Protein AF-A0A9E2BFS5-F1 (afdb_monomer)

Mean predicted aligned error: 12.44 Å

Foldseek 3Di:
DDDPPPDQQLLNLLLDDPPPDPVPPPPPPPVDDDDDDDDQPDFPPDFADDDQKFKWWKACPDDDADWKWKQRPQFGIKTKHQHGFFIWMWGWDQDPVRQIATFKIKTDAQGKMKIADDGPPDCLLGDIKMKGWHFIWIDTPSGHTAFGKIWIGDPDPQAIWIWTHHRFFTWIDGPNHDTDTDGNVRLLVLLVDPPHDSVSNNVNVVSSVVSVVCVVVRVVRVVSSCRSVCLSPQKDKDKADADPDPDDPPADRIWMWMKGWPDDNDHLAQTKIKIATGQHAHPSSRMTIGGIIIITGD

Solvent-accessible surface area (backbone atoms only — not comparable to full-atom values): 16415 Å² total; per-residue (Å²): 139,82,80,80,80,85,66,75,52,85,63,53,46,72,80,63,65,78,71,80,71,73,75,72,81,73,72,70,82,67,90,69,95,77,83,92,84,77,83,75,75,81,71,64,96,65,74,80,84,84,67,56,56,41,36,38,40,38,21,48,86,78,70,82,74,47,54,38,34,40,41,48,73,73,50,28,41,42,36,39,37,38,55,82,34,36,32,33,37,42,33,37,48,67,46,99,81,60,52,51,38,63,47,30,42,36,40,34,60,70,17,36,34,39,40,36,31,47,34,74,72,42,68,88,62,36,48,59,37,35,41,37,28,75,31,50,34,34,28,45,59,100,45,76,54,43,32,30,26,34,33,36,41,45,58,94,79,77,38,39,37,40,41,39,39,33,80,65,23,39,36,37,22,58,71,82,48,74,76,48,78,35,42,50,69,56,37,60,51,24,55,79,35,90,84,48,54,72,70,54,20,46,50,23,51,52,53,50,53,52,51,59,62,48,49,55,56,53,53,49,29,59,49,59,52,45,37,64,56,27,73,66,68,41,44,47,74,46,74,33,42,62,56,95,57,92,59,62,91,95,51,57,66,53,15,34,37,38,37,34,52,72,50,85,89,66,72,68,76,64,24,40,34,44,37,37,32,46,47,21,29,39,75,89,77,59,33,42,36,35,32,53,42,32,44,31,30,111

Sequence (298 aa):
MRRFNDKASSWRMLLMIPVAVMAVLSIVATGGSSGDGGDIPDPPDIPPVIQPSYNFELGSLQGPTIPLTATVGSIGTVTVDLGNTLLGTINLNVSATNEVTLVSYTTDVGSTMNITAVSEIDPALSGSVTLNVTKAINANVFDPPNSGAFEIELPDALGTITVSITSTGVELSLNGGPIIPYTWDEFTDLLESESAQEWERVASLVGGTLEFVYEFFIQAADVLDDLEFIAETGSAEAACDMFTLPGPEGVLPEGMESITWLGAGGDIDGSIFDWQFTDCWFEEGEELYRGLIQLVNY

Structure (mmCIF, N/CA/C/O backbone):
data_AF-A0A9E2BFS5-F1
#
_entry.id   AF-A0A9E2BFS5-F1
#
loop_
_atom_site.group_PDB
_atom_site.id
_atom_site.type_symbol
_atom_site.label_atom_id
_atom_site.label_alt_id
_atom_site.label_comp_id
_atom_site.label_asym_id
_atom_site.label_entity_id
_atom_site.label_seq_id
_atom_site.pdbx_PDB_ins_code
_atom_site.Cartn_x
_atom_site.Cartn_y
_atom_site.Cartn_z
_atom_site.occupancy
_atom_site.B_iso_or_equiv
_atom_site.auth_seq_id
_atom_site.auth_comp_id
_atom_site.auth_asym_id
_atom_site.auth_atom_id
_atom_site.pdbx_PDB_model_num
ATOM 1 N N . MET A 1 1 ? -30.598 27.797 0.112 1.00 26.44 1 MET A N 1
ATOM 2 C CA . MET A 1 1 ? -29.174 27.737 -0.273 1.00 26.44 1 MET A CA 1
ATOM 3 C C . MET A 1 1 ? -28.568 26.517 0.395 1.00 26.44 1 MET A C 1
ATOM 5 O O . MET A 1 1 ? -28.226 26.589 1.563 1.00 26.44 1 MET A O 1
ATOM 9 N N . ARG A 1 2 ? -28.543 25.378 -0.301 1.00 21.16 2 ARG A N 1
ATOM 10 C CA . ARG A 1 2 ? -27.744 24.210 0.085 1.00 21.16 2 ARG A CA 1
ATOM 11 C C . ARG A 1 2 ? -26.58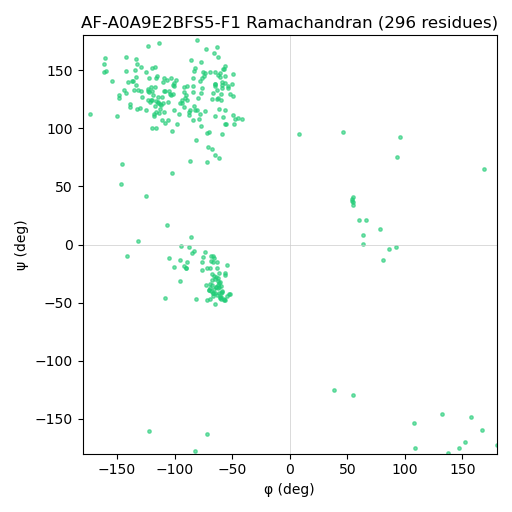1 24.184 -0.898 1.00 21.16 2 ARG A C 1
ATOM 13 O O . ARG A 1 2 ? -26.818 23.962 -2.080 1.00 21.16 2 ARG A O 1
ATOM 20 N N . ARG A 1 3 ? -25.382 24.539 -0.439 1.00 20.17 3 ARG A N 1
ATOM 21 C CA . ARG A 1 3 ? -24.152 24.182 -1.144 1.00 20.17 3 ARG A CA 1
ATOM 22 C C . ARG A 1 3 ? -23.831 22.770 -0.675 1.00 20.17 3 ARG A C 1
ATOM 24 O O . ARG A 1 3 ? -23.516 22.592 0.496 1.00 20.17 3 ARG A O 1
ATOM 31 N N . PHE A 1 4 ? -24.029 21.797 -1.555 1.00 21.83 4 PHE A N 1
ATOM 32 C CA . PHE A 1 4 ? -23.298 20.544 -1.469 1.00 21.83 4 PHE A CA 1
ATOM 33 C C . PHE A 1 4 ? -21.839 20.928 -1.720 1.00 21.83 4 PHE A C 1
ATOM 35 O O . PHE A 1 4 ? -21.514 21.468 -2.775 1.00 21.83 4 PHE A O 1
ATOM 42 N N . ASN A 1 5 ? -21.023 20.841 -0.674 1.00 22.81 5 ASN A N 1
ATOM 43 C CA . ASN A 1 5 ? -19.579 20.847 -0.818 1.00 22.81 5 ASN A CA 1
ATOM 44 C C . ASN A 1 5 ? -19.247 19.402 -1.188 1.00 22.81 5 ASN A C 1
ATOM 46 O O . ASN A 1 5 ? -19.094 18.570 -0.300 1.00 22.81 5 ASN A O 1
ATOM 50 N N . ASP A 1 6 ? -19.232 19.106 -2.484 1.00 24.75 6 ASP A N 1
ATOM 51 C CA . ASP A 1 6 ? -18.603 17.896 -3.003 1.00 24.75 6 ASP A CA 1
ATOM 52 C C . ASP A 1 6 ? -17.093 18.105 -2.850 1.00 24.75 6 ASP A C 1
ATOM 54 O O . ASP A 1 6 ? -16.422 18.630 -3.736 1.00 24.75 6 ASP A O 1
ATOM 58 N N . LYS A 1 7 ? -16.576 17.817 -1.655 1.00 26.91 7 LYS A N 1
ATOM 59 C CA . LYS A 1 7 ? -15.165 17.493 -1.486 1.00 26.91 7 LYS A CA 1
ATOM 60 C C . LYS A 1 7 ? -15.078 15.989 -1.706 1.00 26.91 7 LYS A C 1
ATOM 62 O O . LYS A 1 7 ? -15.684 15.242 -0.942 1.00 26.91 7 LYS A O 1
ATOM 67 N N . ALA A 1 8 ? -14.411 15.567 -2.777 1.00 26.98 8 ALA A N 1
ATOM 68 C CA . ALA A 1 8 ? -13.943 14.193 -2.880 1.00 26.98 8 ALA A CA 1
ATOM 69 C C . ALA A 1 8 ? -13.121 13.893 -1.615 1.00 26.98 8 ALA A C 1
ATOM 71 O O . ALA A 1 8 ? -12.356 14.761 -1.184 1.00 26.98 8 ALA A O 1
ATOM 72 N N . SER A 1 9 ? -13.342 12.739 -0.978 1.00 36.53 9 SER A N 1
ATOM 73 C CA . SER A 1 9 ? -12.462 12.317 0.115 1.00 36.53 9 SER A CA 1
ATOM 74 C C . SER A 1 9 ? -11.053 12.180 -0.454 1.00 36.53 9 SER A C 1
ATOM 76 O O . SER A 1 9 ? -10.887 11.854 -1.631 1.00 36.53 9 SER A O 1
ATOM 78 N N . SER A 1 10 ? -10.049 12.461 0.363 1.00 39.62 10 SER A N 1
ATOM 79 C CA . SER A 1 10 ? -8.642 12.407 -0.054 1.00 39.62 10 SER A CA 1
ATOM 80 C C . SER A 1 10 ? -8.236 11.034 -0.628 1.00 39.62 10 SER A C 1
ATOM 82 O O . SER A 1 10 ? -7.394 10.967 -1.509 1.00 39.62 10 SER A O 1
ATOM 84 N N . TRP A 1 11 ? -8.942 9.965 -0.243 1.00 35.75 11 TRP A N 1
ATOM 85 C CA . TRP A 1 11 ? -8.815 8.613 -0.804 1.00 35.75 11 TRP A CA 1
ATOM 86 C C . TRP A 1 11 ? -9.742 8.319 -1.995 1.00 35.75 11 TRP A C 1
ATOM 88 O O . TRP A 1 11 ? -9.487 7.411 -2.775 1.00 35.75 11 TRP A O 1
ATOM 98 N N . ARG A 1 12 ? -10.837 9.071 -2.184 1.00 33.06 12 ARG A N 1
ATOM 99 C CA . ARG A 1 12 ? -11.721 8.917 -3.359 1.00 33.06 12 ARG A CA 1
ATOM 100 C C . ARG A 1 12 ? -11.037 9.326 -4.666 1.00 33.06 12 ARG A C 1
ATOM 102 O O . ARG A 1 12 ? -11.568 8.991 -5.722 1.00 33.06 12 ARG A O 1
ATOM 109 N N . MET A 1 13 ? -9.910 10.040 -4.600 1.00 31.80 13 MET A N 1
ATOM 110 C CA . MET A 1 13 ? -9.045 10.243 -5.762 1.00 31.80 13 MET A CA 1
ATOM 111 C C . MET A 1 13 ? -8.412 8.914 -6.194 1.00 31.80 13 MET A C 1
ATOM 113 O O . MET A 1 13 ? -8.574 8.587 -7.360 1.00 31.80 13 MET A O 1
ATOM 117 N N . LEU A 1 14 ? -7.898 8.082 -5.272 1.00 33.34 14 LEU A N 1
ATOM 118 C CA . LEU A 1 14 ? -7.397 6.725 -5.574 1.00 33.34 14 LEU A CA 1
ATOM 119 C C . LEU A 1 14 ? -8.468 5.805 -6.195 1.00 33.34 14 LEU A C 1
ATOM 121 O O . LEU A 1 14 ? -8.210 5.123 -7.182 1.00 33.34 14 LEU A O 1
ATOM 125 N N . LEU A 1 15 ? -9.718 5.860 -5.712 1.00 28.98 15 LEU A N 1
ATOM 126 C CA . LEU A 1 15 ? -10.825 5.058 -6.274 1.00 28.98 15 LEU A CA 1
ATOM 127 C C . LEU A 1 15 ? -11.262 5.483 -7.695 1.00 28.98 15 LEU A C 1
ATOM 129 O O . LEU A 1 15 ? -12.076 4.798 -8.320 1.00 28.98 15 LEU A O 1
ATOM 133 N N . MET A 1 16 ? -10.779 6.620 -8.210 1.00 26.33 16 MET A N 1
ATOM 134 C CA . MET A 1 16 ? -11.088 7.130 -9.549 1.00 26.33 16 MET A CA 1
ATOM 135 C C . MET A 1 16 ? -9.893 7.873 -10.171 1.00 26.33 16 MET A C 1
ATOM 137 O O . MET A 1 16 ? -10.072 8.994 -10.653 1.00 26.33 16 MET A O 1
ATOM 141 N N . ILE A 1 17 ? -8.701 7.265 -10.219 1.00 28.91 17 ILE A N 1
ATOM 142 C CA . ILE A 1 17 ? -7.619 7.791 -11.068 1.00 28.91 17 ILE A CA 1
ATOM 143 C C . ILE A 1 17 ? -7.756 7.198 -12.479 1.00 28.91 17 ILE A C 1
ATOM 145 O O . ILE A 1 17 ? -7.575 5.992 -12.675 1.00 28.91 17 ILE A O 1
ATOM 149 N N . PRO A 1 18 ? -8.105 8.006 -13.496 1.00 25.19 18 PRO A N 1
ATOM 150 C CA . PRO A 1 18 ? -7.876 7.632 -14.876 1.00 25.19 18 PRO A CA 1
ATOM 151 C C . PRO A 1 18 ? -6.371 7.711 -15.120 1.00 25.19 18 PRO A C 1
ATOM 153 O O . PRO A 1 18 ? -5.903 8.801 -15.392 1.00 25.19 18 PRO A O 1
ATOM 156 N N . VAL A 1 19 ? -5.671 6.574 -15.009 1.00 27.41 19 VAL A N 1
ATOM 157 C CA . VAL A 1 19 ? -4.310 6.305 -15.519 1.00 27.41 19 VAL A CA 1
ATOM 158 C C . VAL A 1 19 ? -3.637 7.565 -16.068 1.00 27.41 19 VAL A C 1
ATOM 160 O O . VAL A 1 19 ? -3.870 7.918 -17.234 1.00 27.41 19 VAL A O 1
ATOM 163 N N . ALA A 1 20 ? -2.836 8.230 -15.228 1.00 23.66 20 ALA A N 1
ATOM 164 C CA . ALA A 1 20 ? -1.899 9.243 -15.677 1.00 23.66 20 ALA A CA 1
ATOM 165 C C . ALA A 1 20 ? -1.129 8.626 -16.828 1.00 23.66 20 ALA A C 1
ATOM 167 O O . ALA A 1 20 ? -0.423 7.628 -16.688 1.00 23.66 20 ALA A O 1
ATOM 168 N N . VAL A 1 21 ? -1.389 9.175 -18.002 1.00 24.53 21 VAL A N 1
ATOM 169 C CA . VAL A 1 21 ? -0.788 8.774 -19.253 1.00 24.53 21 VAL A CA 1
ATOM 170 C C . VAL A 1 21 ? 0.719 8.871 -19.045 1.00 24.53 21 VAL A C 1
ATOM 172 O O . VAL A 1 21 ? 1.265 9.971 -19.113 1.00 24.53 21 VAL A O 1
ATOM 175 N N . MET A 1 22 ? 1.394 7.726 -18.860 1.00 27.08 22 MET A N 1
ATOM 176 C CA . MET A 1 22 ? 2.726 7.526 -19.423 1.00 27.08 22 MET A CA 1
ATOM 177 C C . MET A 1 22 ? 2.613 8.127 -20.810 1.00 27.08 22 MET A C 1
ATOM 179 O O . MET A 1 22 ? 1.849 7.634 -21.649 1.00 27.08 22 MET A O 1
ATOM 183 N N . ALA A 1 23 ? 3.237 9.287 -21.014 1.00 23.77 23 ALA A N 1
ATOM 184 C CA . ALA A 1 23 ? 3.363 9.851 -22.333 1.00 23.77 23 ALA A CA 1
ATOM 185 C C . ALA A 1 23 ? 4.113 8.780 -23.104 1.00 23.77 23 ALA A C 1
ATOM 187 O O . ALA A 1 23 ? 5.329 8.690 -22.986 1.00 23.77 23 ALA A O 1
ATOM 188 N N . VAL A 1 24 ? 3.345 7.934 -23.800 1.00 24.31 24 VAL A N 1
ATOM 189 C CA . VAL A 1 24 ? 3.822 6.827 -24.603 1.00 24.31 24 VAL A CA 1
ATOM 190 C C . VAL A 1 24 ? 4.979 7.418 -25.369 1.00 24.31 24 VAL A C 1
ATOM 192 O O . VAL A 1 24 ? 4.769 8.261 -26.257 1.00 24.31 24 VAL A O 1
ATOM 195 N N . LEU A 1 25 ? 6.198 7.016 -25.008 1.00 23.81 25 LEU A N 1
ATOM 196 C CA . LEU A 1 25 ? 7.333 7.121 -25.894 1.00 23.81 25 LEU A CA 1
ATOM 197 C C . LEU A 1 25 ? 6.986 6.175 -27.035 1.00 23.81 25 LEU A C 1
ATOM 199 O O . LEU A 1 25 ? 7.473 5.063 -27.169 1.00 23.81 25 LEU A O 1
ATOM 203 N N . SER A 1 26 ? 6.093 6.651 -27.897 1.00 23.81 26 SER A N 1
ATOM 204 C CA . SER A 1 26 ? 5.883 6.148 -29.228 1.00 23.81 26 SER A CA 1
ATOM 205 C C . SER A 1 26 ? 7.110 6.614 -29.981 1.00 23.81 26 SER A C 1
ATOM 207 O O . SER A 1 26 ? 7.072 7.506 -30.829 1.00 23.81 26 SER A O 1
ATOM 209 N N . ILE A 1 27 ? 8.244 5.997 -29.656 1.00 26.67 27 ILE A N 1
ATOM 210 C CA . ILE A 1 27 ? 9.341 5.895 -30.585 1.00 26.67 27 ILE A CA 1
ATOM 211 C C . ILE A 1 27 ? 8.794 4.969 -31.661 1.00 26.67 27 ILE A C 1
ATOM 213 O O . ILE A 1 27 ? 8.990 3.758 -31.682 1.00 26.67 27 ILE A O 1
ATOM 217 N N . VAL A 1 28 ? 8.036 5.569 -32.581 1.00 23.23 28 VAL A N 1
ATOM 218 C CA . VAL A 1 28 ? 7.904 5.020 -33.911 1.00 23.23 28 VAL A CA 1
ATOM 219 C C . VAL A 1 28 ? 9.344 4.928 -34.386 1.00 23.23 28 VAL A C 1
ATOM 221 O O . VAL A 1 28 ? 9.951 5.946 -34.729 1.00 23.23 28 VAL A O 1
ATOM 224 N N . ALA A 1 29 ? 9.896 3.716 -34.384 1.00 25.67 29 ALA A N 1
ATOM 225 C CA . ALA A 1 29 ? 11.076 3.375 -35.151 1.00 25.67 29 ALA A CA 1
ATOM 226 C C . ALA A 1 29 ? 10.717 3.591 -36.629 1.00 25.67 29 ALA A C 1
ATOM 228 O O . ALA A 1 29 ? 10.422 2.672 -37.393 1.00 25.67 29 ALA A O 1
ATOM 229 N N . THR A 1 30 ? 10.654 4.857 -37.043 1.00 25.84 30 THR A N 1
ATOM 230 C CA . THR A 1 30 ? 10.645 5.222 -38.446 1.00 25.84 30 THR A CA 1
ATOM 231 C C . THR A 1 30 ? 12.044 4.900 -38.925 1.00 25.84 30 THR A C 1
ATOM 233 O O . THR A 1 30 ? 12.987 5.651 -38.706 1.00 25.84 30 THR A O 1
ATOM 236 N N . GLY A 1 31 ? 12.184 3.714 -39.520 1.00 29.42 31 GLY A N 1
ATOM 237 C CA . GLY A 1 31 ? 13.388 3.306 -40.225 1.00 29.42 31 GLY A CA 1
ATOM 238 C C . GLY A 1 31 ? 13.812 4.426 -41.170 1.00 29.42 31 GLY A C 1
ATOM 239 O O . GLY A 1 31 ? 13.200 4.655 -42.213 1.00 29.42 31 GLY A O 1
ATOM 240 N N . GLY A 1 32 ? 14.843 5.152 -40.758 1.00 22.44 32 GLY A N 1
ATOM 241 C CA . GLY A 1 32 ? 15.307 6.374 -41.384 1.00 22.44 32 GLY A CA 1
ATOM 242 C C . GLY A 1 32 ? 16.813 6.445 -41.253 1.00 22.44 32 GLY A C 1
ATOM 243 O O . GLY A 1 32 ? 17.347 7.260 -40.516 1.00 22.44 32 GLY A O 1
ATOM 244 N N . SER A 1 33 ? 17.496 5.555 -41.973 1.00 41.34 33 SER A N 1
ATOM 245 C CA . SER A 1 33 ? 18.943 5.589 -42.184 1.00 41.34 33 SER A CA 1
ATOM 246 C C . SER A 1 33 ? 19.401 6.995 -42.583 1.00 41.34 33 SER A C 1
ATOM 248 O O . SER A 1 33 ? 19.180 7.381 -43.733 1.00 41.34 33 SER A O 1
ATOM 250 N N . SER A 1 34 ? 20.088 7.729 -41.702 1.00 29.66 34 SER A N 1
ATOM 251 C CA . SER A 1 34 ? 21.267 8.550 -42.045 1.00 29.66 34 SER A CA 1
ATOM 252 C C . SER A 1 34 ? 21.951 9.173 -40.812 1.00 29.66 34 SER A C 1
ATOM 254 O O . SER A 1 34 ? 21.451 10.141 -40.258 1.00 29.66 34 SER A O 1
ATOM 256 N N . GLY A 1 35 ? 23.173 8.711 -40.514 1.00 32.22 35 GLY A N 1
ATOM 257 C CA . GLY A 1 35 ? 24.304 9.594 -40.194 1.00 32.22 35 GLY A CA 1
ATOM 258 C C . GLY A 1 35 ? 24.631 9.896 -38.726 1.00 32.22 35 GLY A C 1
ATOM 259 O O . GLY A 1 35 ? 24.192 10.912 -38.208 1.00 32.22 35 GLY A O 1
ATOM 260 N N . ASP A 1 36 ? 25.531 9.077 -38.169 1.00 48.28 36 ASP A N 1
ATOM 261 C CA . ASP A 1 36 ? 26.750 9.442 -37.416 1.00 48.28 36 ASP A CA 1
ATOM 262 C C . ASP A 1 36 ? 26.625 10.542 -36.340 1.00 48.28 36 ASP A C 1
ATOM 264 O O . ASP A 1 36 ? 26.746 11.740 -36.621 1.00 48.28 36 ASP A O 1
ATOM 268 N N . GLY A 1 37 ? 26.453 10.115 -35.084 1.00 36.84 37 GLY A N 1
ATOM 269 C CA . GLY A 1 37 ? 26.543 11.000 -33.923 1.00 36.84 37 GLY A CA 1
ATOM 270 C C . GLY A 1 37 ? 26.064 10.391 -32.606 1.00 36.84 37 GLY A C 1
ATOM 271 O O . GLY A 1 37 ? 25.113 10.905 -32.031 1.00 36.84 37 GLY A O 1
ATOM 272 N N . GLY A 1 38 ? 26.756 9.355 -32.116 1.00 38.62 38 GLY A N 1
ATOM 273 C CA . GLY A 1 38 ? 26.513 8.734 -30.805 1.00 38.62 38 GLY A CA 1
ATOM 274 C C . GLY A 1 38 ? 25.563 7.548 -30.898 1.00 38.62 38 GLY A C 1
ATOM 275 O O . GLY A 1 38 ? 24.394 7.678 -30.554 1.00 38.62 38 GLY A O 1
ATOM 276 N N . ASP A 1 39 ? 26.069 6.422 -31.404 1.00 41.69 39 ASP A N 1
ATOM 277 C CA . ASP A 1 39 ? 25.275 5.208 -31.585 1.00 41.69 39 ASP A CA 1
ATOM 278 C C . ASP A 1 39 ? 24.748 4.714 -30.233 1.00 41.69 39 ASP A C 1
ATOM 280 O O . ASP A 1 39 ? 25.511 4.357 -29.330 1.00 41.69 39 ASP A O 1
ATOM 284 N N . ILE A 1 40 ? 23.421 4.720 -30.135 1.00 45.62 40 ILE A N 1
ATOM 285 C CA . ILE A 1 40 ? 22.658 3.832 -29.264 1.00 45.62 40 ILE A CA 1
ATOM 286 C C . ILE A 1 40 ? 23.155 2.407 -29.580 1.00 45.62 40 ILE A C 1
ATOM 288 O O . ILE A 1 40 ? 23.296 2.093 -30.770 1.00 45.62 40 ILE A O 1
ATOM 292 N N . PRO A 1 41 ? 23.530 1.590 -28.578 1.00 49.09 41 PRO A N 1
ATOM 293 C CA . PRO A 1 41 ? 23.922 0.203 -28.807 1.00 49.09 41 PRO A CA 1
ATOM 294 C C . PRO A 1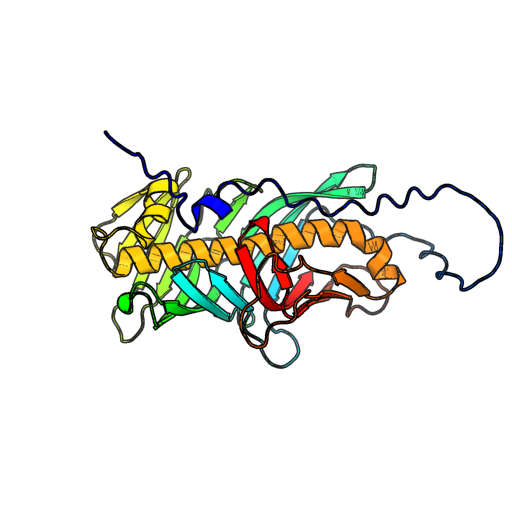 41 ? 22.894 -0.523 -29.683 1.00 49.09 41 PRO A C 1
ATOM 296 O O . PRO A 1 41 ? 21.705 -0.232 -29.629 1.00 49.09 41 PRO A O 1
ATOM 299 N N . ASP A 1 42 ? 23.338 -1.465 -30.516 1.00 49.38 42 ASP A N 1
ATOM 300 C CA . ASP A 1 42 ? 22.374 -2.326 -31.203 1.00 49.38 42 ASP A CA 1
ATOM 301 C C . ASP A 1 42 ? 21.536 -3.063 -30.134 1.00 49.38 42 ASP A C 1
ATOM 303 O O . ASP A 1 42 ? 22.127 -3.580 -29.173 1.00 49.38 42 ASP A O 1
ATOM 307 N N . PRO A 1 43 ? 20.197 -3.131 -30.280 1.00 48.31 43 PRO A N 1
ATOM 308 C CA . PRO A 1 43 ? 19.354 -3.849 -29.334 1.00 48.31 43 PRO A CA 1
ATOM 309 C C . PRO A 1 43 ? 19.814 -5.311 -29.237 1.00 48.31 43 PRO A C 1
ATOM 311 O O . PRO A 1 43 ? 20.356 -5.854 -30.211 1.00 48.31 43 PRO A O 1
ATOM 314 N N . PRO A 1 44 ? 19.623 -5.976 -28.084 1.00 49.19 44 PRO A N 1
ATOM 315 C CA . PRO A 1 44 ? 20.016 -7.369 -27.931 1.00 49.19 44 PRO A CA 1
ATOM 316 C C . PRO A 1 44 ? 19.399 -8.230 -29.044 1.00 49.19 44 PRO A C 1
ATOM 318 O O . PRO A 1 44 ? 18.217 -8.109 -29.358 1.00 49.19 44 PRO A O 1
ATOM 321 N N . ASP A 1 45 ? 20.194 -9.144 -29.619 1.00 49.28 45 ASP A N 1
ATOM 322 C CA . ASP A 1 45 ? 19.776 -10.031 -30.725 1.00 49.28 45 ASP A CA 1
ATOM 323 C C . ASP A 1 45 ? 18.502 -10.851 -30.407 1.00 49.28 45 ASP A C 1
ATOM 325 O O . ASP A 1 45 ? 17.864 -11.402 -31.310 1.00 49.28 45 ASP A O 1
ATOM 329 N N . ILE A 1 46 ? 18.146 -10.970 -29.122 1.00 54.75 46 ILE A N 1
ATOM 330 C CA . ILE A 1 46 ? 16.918 -11.591 -28.630 1.00 54.75 46 ILE A CA 1
ATOM 331 C C . ILE A 1 46 ? 16.299 -10.645 -27.587 1.00 54.75 46 ILE A C 1
ATOM 333 O O . ILE A 1 46 ? 16.927 -10.436 -26.546 1.00 54.75 46 ILE A O 1
ATOM 337 N N . PRO A 1 47 ? 15.090 -10.101 -27.820 1.00 56.25 47 PRO A N 1
ATOM 338 C CA . PRO A 1 47 ? 14.401 -9.293 -26.821 1.00 56.25 47 PRO A CA 1
ATOM 339 C C . PRO A 1 47 ? 14.037 -10.147 -25.594 1.00 56.25 47 PRO A C 1
ATOM 341 O O . PRO A 1 47 ? 13.776 -11.351 -25.742 1.00 56.25 47 PRO A O 1
ATOM 344 N N . PRO A 1 48 ? 14.014 -9.562 -24.384 1.00 61.00 48 PRO A N 1
ATOM 345 C CA . PRO A 1 48 ? 13.611 -10.280 -23.181 1.00 61.00 48 PRO A CA 1
ATOM 346 C C . PRO A 1 48 ? 12.177 -10.812 -23.323 1.00 61.00 48 PRO A C 1
ATOM 348 O O . PRO A 1 48 ? 11.297 -10.152 -23.875 1.00 61.00 48 PRO A O 1
ATOM 351 N N . VAL A 1 49 ? 11.939 -12.038 -22.848 1.00 65.62 49 VAL A N 1
ATOM 352 C CA . VAL A 1 49 ? 10.605 -12.653 -22.887 1.00 65.62 49 VAL A CA 1
ATOM 353 C C . VAL A 1 49 ? 9.835 -12.232 -21.643 1.00 65.62 49 VAL A C 1
ATOM 355 O O . VAL A 1 49 ? 10.206 -12.602 -20.531 1.00 65.62 49 VAL A O 1
ATOM 358 N N . ILE A 1 50 ? 8.745 -11.492 -21.839 1.00 65.94 50 ILE A N 1
ATOM 359 C CA . ILE A 1 50 ? 7.852 -11.090 -20.751 1.00 65.94 50 ILE A CA 1
ATOM 360 C C . ILE A 1 50 ? 6.931 -12.263 -20.391 1.00 65.94 50 ILE A C 1
ATOM 362 O O . ILE A 1 50 ? 6.261 -12.838 -21.254 1.00 65.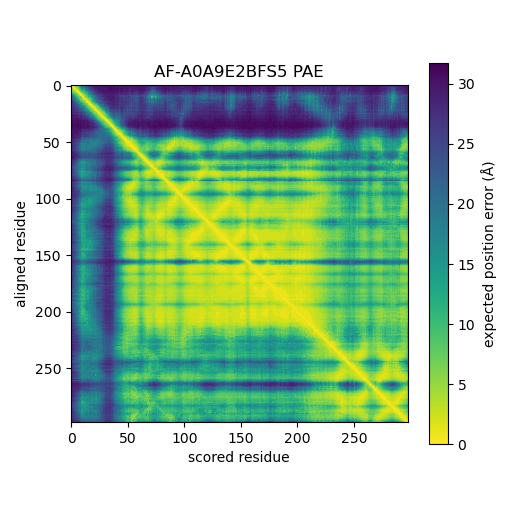94 50 ILE A O 1
ATOM 366 N N . GLN A 1 51 ? 6.910 -12.638 -19.115 1.00 68.44 51 GLN A N 1
ATOM 367 C CA . GLN A 1 51 ? 6.081 -13.717 -18.588 1.00 68.44 51 GLN A CA 1
ATOM 368 C C . GLN A 1 51 ? 4.652 -13.221 -18.310 1.00 68.44 51 GLN A C 1
ATOM 370 O O . GLN A 1 51 ? 4.434 -12.061 -17.973 1.00 68.44 51 GLN A O 1
ATOM 375 N N . PRO A 1 52 ? 3.637 -14.095 -18.387 1.00 67.44 52 PRO A N 1
ATOM 376 C CA . PRO A 1 52 ? 2.262 -13.731 -18.036 1.00 67.44 52 PRO A CA 1
ATOM 377 C C . PRO A 1 52 ? 2.042 -13.582 -16.521 1.00 67.44 52 PRO A C 1
ATOM 379 O O . PRO A 1 52 ? 0.953 -13.216 -16.089 1.00 67.44 52 PRO A O 1
ATOM 382 N N . SER A 1 53 ? 3.035 -13.907 -15.695 1.00 70.12 53 SER A N 1
ATOM 383 C CA . SER A 1 53 ? 2.964 -13.771 -14.243 1.00 70.12 53 SER A CA 1
ATOM 384 C C . SER A 1 53 ? 4.355 -13.600 -13.658 1.00 70.12 53 SER A C 1
ATOM 386 O O . SER A 1 53 ? 5.268 -14.319 -14.067 1.00 70.12 53 SER A O 1
ATOM 388 N N . TYR A 1 54 ? 4.474 -12.732 -12.662 1.00 66.81 54 TYR A N 1
ATOM 389 C CA . TYR A 1 54 ? 5.708 -12.493 -11.925 1.00 66.81 54 TYR A CA 1
ATOM 390 C C . TYR A 1 54 ? 5.425 -12.598 -10.437 1.00 66.81 54 TYR A C 1
ATOM 392 O O . TYR A 1 54 ? 4.461 -12.005 -9.949 1.00 66.81 54 TYR A O 1
ATOM 400 N N . ASN A 1 55 ? 6.260 -13.337 -9.712 1.00 70.25 55 ASN A N 1
ATOM 401 C CA . ASN A 1 55 ? 6.285 -13.181 -8.265 1.00 70.25 55 ASN A CA 1
ATOM 402 C C . ASN A 1 55 ? 6.997 -11.870 -7.946 1.00 70.25 55 ASN A C 1
ATOM 404 O O . ASN A 1 55 ? 7.905 -11.479 -8.674 1.00 70.25 55 ASN A O 1
ATOM 408 N N . PHE A 1 56 ? 6.572 -11.180 -6.899 1.00 67.69 56 PHE A N 1
ATOM 409 C CA . PHE A 1 56 ? 7.242 -9.979 -6.432 1.00 67.69 56 PHE A CA 1
ATOM 410 C C . PHE A 1 56 ? 7.608 -10.127 -4.964 1.00 67.69 56 PHE A C 1
ATOM 412 O O . PHE A 1 56 ? 6.895 -10.740 -4.168 1.00 67.69 56 PHE A O 1
ATOM 419 N N . GLU A 1 57 ? 8.706 -9.483 -4.609 1.00 69.06 57 GLU A N 1
ATOM 420 C CA . GLU A 1 57 ? 9.045 -9.124 -3.244 1.00 69.06 57 GLU A CA 1
ATOM 421 C C . GLU A 1 57 ? 9.293 -7.619 -3.237 1.00 69.06 57 GLU A C 1
ATOM 423 O O . GLU A 1 57 ? 10.220 -7.172 -3.907 1.00 69.06 57 GLU A O 1
ATOM 428 N N . LEU A 1 58 ? 8.460 -6.851 -2.526 1.00 68.31 58 LEU A N 1
ATOM 429 C CA . LEU A 1 58 ? 8.704 -5.436 -2.255 1.00 68.31 58 LEU A CA 1
ATOM 430 C C . LEU A 1 58 ? 9.382 -5.297 -0.890 1.00 68.31 58 LEU A C 1
ATOM 432 O O . LEU A 1 58 ? 8.845 -5.717 0.142 1.00 68.31 58 LEU A O 1
ATOM 436 N N . GLY A 1 59 ? 10.562 -4.684 -0.881 1.00 62.41 59 GLY A N 1
ATOM 437 C CA . GLY A 1 59 ? 11.329 -4.453 0.337 1.00 62.41 59 GLY A CA 1
ATOM 438 C C . GLY A 1 59 ? 12.656 -3.738 0.099 1.00 62.41 59 GLY A C 1
ATOM 439 O O . GLY A 1 59 ? 12.957 -3.292 -1.005 1.00 62.41 59 GLY A O 1
ATOM 440 N N . SER A 1 60 ? 13.462 -3.638 1.156 1.00 54.56 60 SER A N 1
ATOM 441 C CA . SER A 1 60 ? 14.849 -3.142 1.111 1.00 54.56 60 SER A CA 1
ATOM 442 C C . SER A 1 60 ? 15.841 -4.307 1.168 1.00 54.56 60 SER A C 1
ATOM 444 O O . SER A 1 60 ? 16.629 -4.447 2.105 1.00 54.56 60 SER A O 1
ATOM 446 N N . LEU A 1 61 ? 15.768 -5.176 0.161 1.00 52.91 61 LEU A N 1
ATOM 447 C CA . LEU A 1 61 ? 16.526 -6.424 0.035 1.00 52.91 61 LEU A CA 1
ATOM 448 C C . LEU A 1 61 ? 18.043 -6.200 -0.042 1.00 52.91 61 LEU A C 1
ATOM 450 O O . LEU A 1 61 ? 18.813 -7.054 0.406 1.00 52.91 61 LEU A O 1
ATOM 454 N N . GLN A 1 62 ? 18.489 -5.050 -0.558 1.00 49.41 62 GLN A N 1
ATOM 455 C CA . GLN A 1 62 ? 19.889 -4.625 -0.562 1.00 49.41 62 GLN A CA 1
ATOM 456 C C . GLN A 1 62 ? 20.034 -3.130 -0.232 1.00 49.41 62 GLN A C 1
ATOM 458 O O . GLN A 1 62 ? 19.553 -2.274 -0.963 1.00 49.41 62 GLN A O 1
ATOM 463 N N . GLY A 1 63 ? 20.775 -2.808 0.835 1.00 49.38 63 GLY A N 1
ATOM 464 C CA . GLY A 1 63 ? 21.118 -1.426 1.205 1.00 49.38 63 GLY A CA 1
ATOM 465 C C . GLY A 1 63 ? 20.397 -0.907 2.457 1.00 49.38 63 GLY A C 1
ATOM 466 O O . GLY A 1 63 ? 19.758 -1.682 3.168 1.00 49.38 63 GLY A O 1
ATOM 467 N N . PRO A 1 64 ? 20.570 0.380 2.815 1.00 49.72 64 PRO A N 1
ATOM 468 C CA . PRO A 1 64 ? 19.827 0.975 3.920 1.00 49.72 64 PRO A CA 1
ATOM 469 C C . PRO A 1 64 ? 18.341 1.056 3.555 1.00 49.72 64 PRO A C 1
ATOM 471 O O . PRO A 1 64 ? 18.007 1.571 2.494 1.00 49.72 64 PRO A O 1
ATOM 474 N N . THR A 1 65 ? 17.462 0.592 4.444 1.00 55.47 65 THR A N 1
ATOM 475 C CA . THR A 1 65 ? 16.011 0.757 4.305 1.00 55.47 65 THR A CA 1
ATOM 476 C C . THR A 1 65 ? 15.675 2.241 4.202 1.00 55.47 65 THR A C 1
ATOM 478 O O . THR A 1 65 ? 15.836 2.979 5.178 1.00 55.47 65 THR A O 1
ATOM 481 N N . ILE A 1 66 ? 15.252 2.692 3.021 1.00 57.59 66 ILE A N 1
ATOM 482 C CA . ILE A 1 66 ? 14.676 4.025 2.845 1.00 57.59 66 ILE A CA 1
ATOM 483 C C . ILE A 1 66 ? 13.166 3.816 2.865 1.00 57.59 66 ILE A C 1
ATOM 485 O O . ILE A 1 66 ? 12.629 3.294 1.889 1.00 57.59 66 ILE A O 1
ATOM 489 N N . PRO A 1 67 ? 12.483 4.155 3.969 1.00 66.44 67 PRO A N 1
ATOM 490 C CA . PRO A 1 67 ? 11.054 3.943 4.041 1.00 66.44 67 PRO A CA 1
ATOM 491 C C . PRO A 1 67 ? 10.363 4.829 3.007 1.00 66.44 67 PRO A C 1
ATOM 493 O O . PRO A 1 67 ? 10.721 6.000 2.827 1.00 66.44 67 PRO A O 1
ATOM 496 N N . LEU A 1 68 ? 9.369 4.260 2.340 1.00 69.38 68 LEU A N 1
ATOM 497 C CA . LEU A 1 68 ? 8.554 4.980 1.384 1.00 69.38 68 LEU A CA 1
ATOM 498 C C . LEU A 1 68 ? 7.725 6.007 2.150 1.00 69.38 68 LEU A C 1
ATOM 500 O O . LEU A 1 68 ? 7.041 5.666 3.111 1.00 69.38 68 LEU A O 1
ATOM 504 N N . THR A 1 69 ? 7.811 7.274 1.768 1.00 69.31 69 THR A N 1
ATOM 505 C CA . THR A 1 69 ? 7.035 8.335 2.415 1.00 69.31 69 THR A CA 1
ATOM 506 C C . THR A 1 69 ? 6.119 8.989 1.400 1.00 69.31 69 THR A C 1
ATOM 508 O O . THR A 1 69 ? 6.594 9.420 0.352 1.00 69.31 69 THR A O 1
ATOM 511 N N . ALA A 1 70 ? 4.837 9.082 1.747 1.00 67.31 70 ALA A N 1
ATOM 512 C CA . ALA A 1 70 ? 3.813 9.795 1.002 1.00 67.31 70 ALA A CA 1
ATOM 513 C C . ALA A 1 70 ? 3.210 10.895 1.885 1.00 67.31 70 ALA A C 1
ATOM 515 O O . ALA A 1 70 ? 2.910 10.687 3.065 1.00 67.31 70 ALA A O 1
ATOM 516 N N . THR A 1 71 ? 3.035 12.086 1.318 1.00 68.25 71 THR A N 1
ATOM 517 C CA . THR A 1 71 ? 2.235 13.147 1.942 1.00 68.25 71 THR A CA 1
ATOM 518 C C . THR A 1 71 ? 0.837 13.078 1.351 1.00 68.25 71 THR A C 1
ATOM 520 O O . THR A 1 71 ? 0.673 13.361 0.170 1.00 68.25 71 THR A O 1
ATOM 523 N N . VAL A 1 72 ? -0.153 12.709 2.166 1.00 65.00 72 VAL A N 1
ATOM 524 C CA . VAL A 1 72 ? -1.535 12.489 1.725 1.00 65.00 72 VAL A CA 1
ATOM 525 C C . VAL A 1 72 ? -2.382 13.698 2.112 1.00 65.00 72 VAL A C 1
ATOM 527 O O . VAL A 1 72 ? -2.832 13.815 3.258 1.00 65.00 72 VAL A O 1
ATOM 530 N N . GLY A 1 73 ? -2.592 14.606 1.154 1.00 61.97 73 GLY A N 1
ATOM 531 C CA . GLY A 1 73 ? -3.503 15.752 1.248 1.00 61.97 73 GLY A CA 1
ATOM 532 C C . GLY A 1 73 ? -3.534 16.441 2.621 1.00 61.97 73 GLY A C 1
ATOM 533 O O . GLY A 1 73 ? -2.511 16.858 3.158 1.00 61.97 73 GLY A O 1
ATOM 534 N N . SER A 1 74 ? -4.732 16.563 3.211 1.00 57.91 74 SER A N 1
ATOM 535 C CA . SER A 1 74 ? -4.909 17.127 4.560 1.00 57.91 74 SER A CA 1
ATOM 536 C C . SER A 1 74 ? -4.677 16.132 5.698 1.00 57.91 74 SER A C 1
ATOM 538 O O . SER A 1 74 ? -4.769 16.527 6.853 1.00 57.91 74 SER A O 1
ATOM 540 N N . ILE A 1 75 ? -4.446 14.849 5.417 1.00 64.94 75 ILE A N 1
ATOM 541 C CA . ILE A 1 75 ? -4.263 13.843 6.468 1.00 64.94 75 ILE A CA 1
ATOM 542 C C . ILE A 1 75 ? -2.912 14.056 7.138 1.00 64.94 75 ILE A C 1
ATOM 544 O O . ILE A 1 75 ? -2.862 14.140 8.361 1.00 64.94 75 ILE A O 1
ATOM 548 N N . GLY A 1 76 ? -1.847 14.215 6.353 1.00 72.75 76 GLY A N 1
ATOM 549 C CA . GLY A 1 76 ? -0.487 14.437 6.832 1.00 72.75 76 GLY A CA 1
ATOM 550 C C . GLY A 1 76 ? 0.510 13.525 6.124 1.00 72.75 76 GLY A C 1
ATOM 551 O O . GLY A 1 76 ? 0.355 13.221 4.943 1.00 72.75 76 GLY A O 1
ATOM 552 N N . THR A 1 77 ? 1.543 13.082 6.834 1.00 81.69 77 THR A N 1
ATOM 553 C CA . THR A 1 77 ? 2.600 12.230 6.270 1.00 81.69 77 THR A CA 1
ATOM 554 C C . THR A 1 77 ? 2.410 10.781 6.694 1.00 81.69 77 THR A C 1
ATOM 556 O O . THR A 1 77 ? 2.297 10.494 7.886 1.00 81.69 77 THR A O 1
ATOM 559 N N . VAL A 1 78 ? 2.425 9.865 5.729 1.00 81.81 78 VAL A N 1
ATOM 560 C CA . VAL A 1 78 ? 2.451 8.418 5.945 1.00 81.81 78 VAL A CA 1
ATOM 561 C C . VAL A 1 78 ? 3.806 7.888 5.496 1.00 81.81 78 VAL A C 1
ATOM 563 O O . VAL A 1 78 ? 4.259 8.130 4.381 1.00 81.81 78 VAL A O 1
ATOM 566 N N . THR A 1 79 ? 4.468 7.165 6.386 1.00 83.44 79 THR A N 1
ATOM 567 C CA . THR A 1 79 ? 5.735 6.490 6.138 1.00 83.44 79 THR A CA 1
ATOM 568 C C . THR A 1 79 ? 5.507 4.991 6.232 1.00 83.44 79 THR A C 1
ATOM 570 O O . THR A 1 79 ? 5.057 4.484 7.260 1.00 83.44 79 THR A O 1
ATOM 573 N N . VAL A 1 80 ? 5.840 4.288 5.161 1.00 81.81 80 VAL A N 1
ATOM 574 C CA . VAL A 1 80 ? 5.695 2.850 5.009 1.00 81.81 80 VAL A CA 1
ATOM 575 C C . VAL A 1 80 ? 7.073 2.204 5.010 1.00 81.81 80 VAL A C 1
ATOM 577 O O . VAL A 1 80 ? 7.928 2.494 4.174 1.00 81.81 80 VAL A O 1
ATOM 580 N N . ASP A 1 81 ? 7.280 1.298 5.956 1.00 82.00 81 ASP A N 1
ATOM 581 C CA . ASP A 1 81 ? 8.412 0.383 5.980 1.00 82.00 81 ASP A CA 1
ATOM 582 C C . ASP A 1 81 ? 7.901 -1.027 5.665 1.00 82.00 81 ASP A C 1
ATOM 584 O O . ASP A 1 81 ? 7.251 -1.686 6.479 1.00 82.00 81 ASP A O 1
ATOM 588 N N . LEU A 1 82 ? 8.179 -1.467 4.438 1.00 71.19 82 LEU A N 1
ATOM 589 C CA . LEU A 1 82 ? 7.793 -2.776 3.904 1.00 71.19 82 LEU A CA 1
ATOM 590 C C . LEU A 1 82 ? 8.655 -3.925 4.470 1.00 71.19 82 LEU A C 1
ATOM 592 O O . LEU A 1 82 ? 8.348 -5.105 4.263 1.00 71.19 82 LEU A O 1
ATOM 596 N N . GLY A 1 83 ? 9.750 -3.604 5.173 1.00 65.56 83 GLY A N 1
ATOM 597 C CA . GLY A 1 83 ? 10.748 -4.580 5.595 1.00 65.56 83 GLY A CA 1
ATOM 598 C C . GLY A 1 83 ? 11.289 -5.395 4.411 1.00 65.56 83 GLY A C 1
ATOM 599 O O . GLY A 1 83 ? 11.689 -4.832 3.393 1.00 65.56 83 GLY A O 1
ATOM 600 N N . ASN A 1 84 ? 11.280 -6.726 4.560 1.00 60.44 84 ASN A N 1
ATOM 601 C CA . ASN A 1 84 ? 11.647 -7.717 3.532 1.00 60.44 84 ASN A CA 1
ATOM 602 C C . ASN A 1 84 ? 10.502 -8.729 3.319 1.00 60.44 84 ASN A C 1
ATOM 604 O O . ASN A 1 84 ? 10.734 -9.934 3.395 1.00 60.44 84 ASN A O 1
ATOM 608 N N . THR A 1 85 ? 9.238 -8.287 3.282 1.00 67.19 85 THR A N 1
ATOM 609 C CA . THR A 1 85 ? 8.129 -9.249 3.468 1.00 67.19 85 THR A CA 1
ATOM 610 C C . THR A 1 85 ? 6.895 -9.057 2.611 1.00 67.19 85 THR A C 1
ATOM 612 O O . THR A 1 85 ? 6.045 -9.950 2.630 1.00 67.19 85 THR A O 1
ATOM 615 N N . LEU A 1 86 ? 6.735 -7.955 1.876 1.00 74.44 86 LEU A N 1
ATOM 616 C CA . LEU A 1 86 ? 5.557 -7.837 1.026 1.00 74.44 86 LEU A CA 1
ATOM 617 C C . LEU A 1 86 ? 5.769 -8.689 -0.228 1.00 74.44 86 LEU A C 1
ATOM 619 O O . LEU A 1 86 ? 6.526 -8.331 -1.121 1.00 74.44 86 LEU A O 1
ATOM 623 N N . LEU A 1 87 ? 5.135 -9.854 -0.237 1.00 77.25 87 LEU A N 1
ATOM 624 C CA . LEU A 1 87 ? 5.329 -10.929 -1.195 1.00 77.25 87 LEU A CA 1
ATOM 625 C C . LEU A 1 87 ? 4.032 -11.142 -1.951 1.00 77.25 87 LEU A C 1
ATOM 627 O O . LEU A 1 87 ? 2.942 -10.901 -1.418 1.00 77.25 87 LEU A O 1
ATOM 631 N N . GLY A 1 88 ? 4.140 -11.638 -3.170 1.00 77.44 88 GLY A N 1
ATOM 632 C CA . GLY A 1 88 ? 2.957 -11.996 -3.917 1.00 77.44 88 GLY A CA 1
ATOM 633 C C . GLY A 1 88 ? 3.218 -12.259 -5.379 1.00 77.44 88 GLY A C 1
ATOM 634 O O . GLY A 1 88 ? 4.340 -12.536 -5.794 1.00 77.44 88 GLY A O 1
ATOM 635 N N . THR A 1 89 ? 2.151 -12.165 -6.160 1.00 78.00 89 THR A N 1
ATOM 636 C CA . THR A 1 89 ? 2.181 -12.412 -7.598 1.00 78.00 89 THR A CA 1
ATOM 637 C C . THR A 1 89 ? 1.402 -11.327 -8.322 1.00 78.00 89 THR A C 1
ATOM 639 O O . THR A 1 89 ? 0.268 -11.027 -7.952 1.00 78.00 89 THR A O 1
ATOM 642 N N . ILE A 1 90 ? 1.975 -10.778 -9.388 1.00 77.94 90 ILE A N 1
ATOM 643 C CA . ILE A 1 90 ? 1.255 -9.997 -10.394 1.00 77.94 90 ILE A CA 1
ATOM 644 C C . ILE A 1 90 ? 0.982 -10.882 -11.608 1.00 77.94 90 ILE A C 1
ATOM 646 O O . ILE A 1 90 ? 1.847 -11.635 -12.055 1.00 77.94 90 ILE A O 1
ATOM 650 N N . ASN A 1 91 ? -0.230 -10.807 -12.145 1.00 78.25 91 ASN A N 1
ATOM 651 C CA . ASN A 1 91 ? -0.604 -11.479 -13.383 1.00 78.25 91 ASN A CA 1
ATOM 652 C C . ASN A 1 91 ? -0.789 -10.437 -14.473 1.00 78.25 91 ASN A C 1
ATOM 654 O O . ASN A 1 91 ? -1.499 -9.449 -14.280 1.00 78.25 91 ASN A O 1
ATOM 658 N N . LEU A 1 92 ? -0.193 -10.704 -15.624 1.00 76.38 92 LEU A N 1
ATOM 659 C CA . LEU A 1 92 ? -0.123 -9.801 -16.753 1.00 76.38 92 LEU A CA 1
ATOM 660 C C . LEU A 1 92 ? -0.791 -10.428 -17.971 1.00 76.38 92 LEU A C 1
ATOM 662 O O . LEU A 1 92 ? -0.809 -11.647 -18.162 1.00 76.38 92 LEU A O 1
ATOM 666 N N . ASN A 1 93 ? -1.305 -9.574 -18.838 1.00 77.69 93 ASN A N 1
ATOM 667 C CA . ASN A 1 93 ? -1.687 -9.936 -20.184 1.00 77.69 93 ASN A CA 1
ATOM 668 C C . ASN A 1 93 ? -0.692 -9.290 -21.148 1.00 77.69 93 ASN A C 1
ATOM 670 O O . ASN A 1 93 ? -0.635 -8.068 -21.253 1.00 77.69 93 ASN A O 1
ATOM 674 N N . VAL A 1 94 ? 0.076 -10.138 -21.831 1.00 72.75 94 VAL A N 1
ATOM 675 C CA . VAL A 1 94 ? 1.077 -9.738 -22.824 1.00 72.75 94 VAL A CA 1
ATOM 676 C C . VAL A 1 94 ? 0.477 -9.942 -24.211 1.00 72.75 94 VAL A C 1
ATOM 678 O O . VAL A 1 94 ? 0.136 -11.062 -24.609 1.00 72.75 94 VAL A O 1
ATOM 681 N N . SER A 1 95 ? 0.297 -8.849 -24.942 1.00 72.94 95 SER A N 1
ATOM 682 C CA . SER A 1 95 ? -0.268 -8.868 -26.287 1.00 72.94 95 SER A CA 1
ATOM 683 C C . SER A 1 95 ? 0.713 -9.447 -27.318 1.00 72.94 95 SER A C 1
ATOM 685 O O . SER A 1 95 ? 1.911 -9.585 -27.086 1.00 72.94 95 SER A O 1
ATOM 687 N N . ALA A 1 96 ? 0.218 -9.728 -28.527 1.00 69.19 96 ALA A N 1
ATOM 688 C CA . ALA A 1 96 ? 1.072 -10.128 -29.651 1.00 69.19 96 ALA A CA 1
ATOM 689 C C . ALA A 1 96 ? 2.018 -9.008 -30.141 1.00 69.19 96 ALA A C 1
ATOM 691 O O . ALA A 1 96 ? 2.878 -9.268 -30.981 1.00 69.19 96 ALA A O 1
ATOM 692 N N . THR A 1 97 ? 1.824 -7.776 -29.662 1.00 66.12 97 THR A N 1
ATOM 693 C CA . THR A 1 97 ? 2.659 -6.598 -29.932 1.00 66.12 97 THR A CA 1
ATOM 694 C C . THR A 1 97 ? 3.509 -6.203 -28.723 1.00 66.12 97 THR A C 1
ATOM 696 O O . THR A 1 97 ? 4.004 -5.086 -28.699 1.00 66.12 97 THR A O 1
ATOM 699 N N . ASN A 1 98 ? 3.674 -7.104 -27.746 1.00 63.53 98 ASN A N 1
ATOM 700 C CA . ASN A 1 98 ? 4.423 -6.912 -26.498 1.00 63.53 98 ASN A CA 1
ATOM 701 C C . ASN A 1 98 ? 3.885 -5.836 -25.542 1.00 63.53 98 ASN A C 1
ATOM 703 O O . ASN A 1 98 ? 4.520 -5.598 -24.533 1.00 63.53 98 ASN A O 1
ATOM 707 N N . GLU A 1 99 ? 2.706 -5.265 -25.799 1.00 68.31 99 GLU A N 1
ATOM 708 C CA . GLU A 1 99 ? 1.983 -4.451 -24.806 1.00 68.31 99 GLU A CA 1
ATOM 709 C C . GLU A 1 99 ? 1.609 -5.322 -23.597 1.00 68.31 99 GLU A C 1
ATOM 711 O O . GLU A 1 99 ? 0.975 -6.375 -23.765 1.00 68.31 99 GLU A O 1
ATOM 716 N N . VAL A 1 100 ? 2.007 -4.881 -22.413 1.00 66.88 100 VAL A N 1
ATOM 717 C CA . VAL A 1 100 ? 1.833 -5.508 -21.111 1.00 66.88 100 VAL A CA 1
ATOM 718 C C . VAL A 1 100 ? 0.728 -4.776 -20.372 1.00 66.88 100 VAL A C 1
ATOM 720 O O . VAL A 1 100 ? 0.703 -3.564 -20.245 1.00 66.88 100 VAL A O 1
ATOM 723 N N . THR A 1 101 ? -0.224 -5.538 -19.851 1.00 73.38 101 THR A N 1
ATOM 724 C CA . THR A 1 101 ? -1.305 -4.982 -19.036 1.00 73.38 101 THR A CA 1
ATOM 725 C C . THR A 1 101 ? -1.398 -5.754 -17.734 1.00 73.38 101 THR A C 1
ATOM 727 O O . THR A 1 101 ? -1.499 -6.984 -17.756 1.00 73.38 101 THR A O 1
ATOM 730 N N . LEU A 1 102 ? -1.374 -5.060 -16.592 1.00 74.50 102 LEU A N 1
ATOM 731 C CA . LEU A 1 102 ? -1.675 -5.692 -15.308 1.00 74.50 102 LEU A CA 1
ATOM 732 C C . LEU A 1 102 ? -3.121 -6.188 -15.324 1.00 74.50 102 LEU A C 1
ATOM 734 O O . LEU A 1 102 ? -4.027 -5.465 -15.720 1.00 74.50 102 LEU A O 1
ATOM 738 N N . VAL A 1 103 ? -3.347 -7.429 -14.900 1.00 81.50 103 VAL A N 1
ATOM 739 C CA . VAL A 1 103 ? -4.682 -8.047 -14.854 1.00 81.50 103 VAL A CA 1
ATOM 740 C C . VAL A 1 103 ? -5.158 -8.192 -13.420 1.00 81.50 103 VAL A C 1
ATOM 742 O O . VAL A 1 103 ? -6.317 -7.927 -13.107 1.00 81.50 103 VAL A O 1
ATOM 745 N N . SER A 1 104 ? -4.282 -8.676 -12.548 1.00 82.25 104 SER A N 1
ATOM 746 C CA . SER A 1 104 ? -4.596 -8.929 -11.145 1.00 82.25 104 SER A CA 1
ATOM 747 C C . SER A 1 104 ? -3.323 -9.016 -10.329 1.00 82.25 104 SER A C 1
ATOM 749 O O . SER A 1 104 ? -2.252 -9.293 -10.871 1.00 82.25 104 SER A O 1
ATOM 751 N N . TYR A 1 105 ? -3.463 -8.837 -9.025 1.00 83.69 105 TYR A N 1
ATOM 752 C CA . TYR A 1 105 ? -2.388 -9.054 -8.078 1.00 83.69 105 TYR A CA 1
ATOM 753 C C . TYR A 1 105 ? -2.887 -9.852 -6.875 1.00 83.69 105 TYR A C 1
ATOM 755 O O . TYR A 1 105 ? -4.058 -9.789 -6.478 1.00 83.69 105 TYR A O 1
ATOM 763 N N . THR A 1 106 ? -1.966 -10.613 -6.302 1.00 86.94 106 THR A N 1
ATOM 764 C CA . THR A 1 106 ? -2.141 -11.335 -5.052 1.00 86.94 106 THR A CA 1
ATOM 765 C C . THR A 1 106 ? -1.057 -10.892 -4.087 1.00 86.94 106 THR A C 1
ATOM 767 O O . THR A 1 106 ? 0.108 -10.882 -4.461 1.00 86.94 106 THR A O 1
ATOM 770 N N . THR A 1 107 ? -1.421 -10.560 -2.850 1.00 87.62 107 THR A N 1
ATOM 771 C CA . THR A 1 107 ? -0.469 -10.437 -1.736 1.00 87.62 107 THR A CA 1
ATOM 772 C C . THR A 1 107 ? -0.541 -11.684 -0.880 1.00 87.62 107 THR A C 1
ATOM 774 O O . THR A 1 107 ? -1.629 -12.096 -0.466 1.00 87.62 107 THR A O 1
ATOM 777 N N . ASP A 1 108 ? 0.612 -12.274 -0.605 1.00 87.56 108 ASP A N 1
ATOM 778 C CA . ASP A 1 108 ? 0.724 -13.554 0.069 1.00 87.56 108 ASP A CA 1
ATOM 779 C C . ASP A 1 108 ? 0.487 -13.465 1.578 1.00 87.56 108 ASP A C 1
ATOM 781 O O . ASP A 1 108 ? 0.628 -12.434 2.239 1.00 87.56 108 ASP A O 1
ATOM 785 N N . VAL A 1 109 ? 0.110 -14.609 2.150 1.00 91.25 109 VAL A N 1
ATOM 786 C CA . VAL A 1 109 ? -0.004 -14.762 3.602 1.00 91.25 109 VAL A CA 1
ATOM 787 C C . VAL A 1 109 ? 1.370 -14.621 4.244 1.00 91.25 109 VAL A C 1
ATOM 789 O O . VAL A 1 109 ? 2.331 -15.251 3.811 1.00 91.25 109 VAL A O 1
ATOM 792 N N . GLY A 1 110 ? 1.432 -13.874 5.342 1.00 87.19 110 GLY A N 1
ATOM 793 C CA . GLY A 1 110 ? 2.666 -13.616 6.077 1.00 87.19 110 GLY A CA 1
ATOM 794 C C . GLY A 1 110 ? 3.387 -12.347 5.639 1.00 87.19 110 GLY A C 1
ATOM 795 O O . GLY A 1 110 ? 4.386 -12.001 6.264 1.00 87.19 110 GLY A O 1
ATOM 796 N N . SER A 1 111 ? 2.880 -11.633 4.629 1.00 87.50 111 SER A N 1
ATOM 797 C CA . SER A 1 111 ? 3.378 -10.302 4.303 1.00 87.50 111 SER A CA 1
ATOM 798 C C . SER A 1 111 ? 3.105 -9.302 5.414 1.00 87.50 111 SER A C 1
ATOM 800 O O . SER A 1 111 ? 2.016 -9.298 5.995 1.00 87.50 111 SER A O 1
ATOM 802 N N . THR A 1 112 ? 4.098 -8.460 5.705 1.00 87.62 112 THR A N 1
ATOM 803 C CA . THR A 1 112 ? 4.026 -7.475 6.786 1.00 87.62 112 THR A CA 1
ATOM 804 C C . THR A 1 112 ? 4.396 -6.082 6.299 1.00 87.62 112 THR A C 1
ATOM 806 O O . THR A 1 112 ? 5.140 -5.926 5.332 1.00 87.62 112 THR A O 1
ATOM 809 N N . MET A 1 113 ? 3.854 -5.067 6.964 1.00 86.38 113 MET A N 1
ATOM 810 C CA . MET A 1 113 ? 4.130 -3.666 6.669 1.00 86.38 113 MET A CA 1
ATOM 811 C C . MET A 1 113 ? 4.039 -2.854 7.956 1.00 86.38 113 MET A C 1
ATOM 813 O O . MET A 1 113 ? 3.036 -2.918 8.666 1.00 86.38 113 MET A O 1
ATOM 817 N N . ASN A 1 114 ? 5.067 -2.064 8.248 1.00 89.31 114 ASN A N 1
ATOM 818 C CA . ASN A 1 114 ? 5.035 -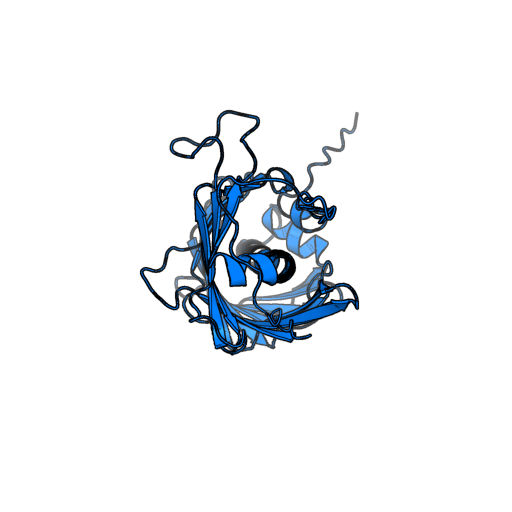1.086 9.325 1.00 89.31 114 ASN A CA 1
ATOM 819 C C . ASN A 1 114 ? 4.607 0.261 8.759 1.00 89.31 114 ASN A C 1
ATOM 821 O O . ASN A 1 114 ? 5.231 0.791 7.842 1.00 89.31 114 ASN A O 1
ATOM 825 N N . ILE A 1 115 ? 3.554 0.829 9.329 1.00 88.38 115 ILE A N 1
ATOM 826 C CA . ILE A 1 115 ? 2.980 2.093 8.884 1.00 88.38 115 ILE A CA 1
ATOM 827 C C . ILE A 1 115 ? 3.143 3.083 10.022 1.00 88.38 115 ILE A C 1
ATOM 829 O O . ILE A 1 115 ? 2.695 2.829 11.138 1.00 88.38 115 ILE A O 1
ATOM 833 N N . THR A 1 116 ? 3.793 4.208 9.748 1.00 90.19 116 THR A N 1
ATOM 834 C CA . THR A 1 116 ? 3.904 5.333 10.673 1.00 90.19 116 THR A CA 1
ATOM 835 C C . THR A 1 116 ? 3.219 6.540 10.068 1.00 90.19 116 THR A C 1
ATOM 837 O O . THR A 1 116 ? 3.627 7.019 9.018 1.00 90.19 116 THR A O 1
ATOM 840 N N . ALA A 1 117 ? 2.198 7.049 10.743 1.00 87.81 117 ALA A N 1
ATOM 841 C CA . ALA A 1 117 ? 1.479 8.236 10.319 1.00 87.81 117 ALA A CA 1
ATOM 842 C C . ALA A 1 117 ? 1.771 9.412 11.254 1.00 87.81 117 ALA A C 1
ATOM 844 O O . ALA A 1 117 ? 1.832 9.270 12.479 1.00 87.81 117 ALA A O 1
ATOM 845 N N . VAL A 1 118 ? 1.926 10.591 10.661 1.00 87.19 118 VAL A N 1
ATOM 846 C CA . VAL A 1 118 ? 1.963 11.886 11.337 1.00 87.19 118 VAL A CA 1
ATOM 847 C C . VAL A 1 118 ? 0.816 12.697 10.768 1.00 87.19 118 VAL A C 1
ATOM 849 O O . VAL A 1 118 ? 0.902 13.218 9.660 1.00 87.19 118 VAL A O 1
ATOM 852 N N . SER A 1 119 ? -0.277 12.755 11.521 1.00 82.19 119 SER A N 1
ATOM 853 C CA . SER A 1 119 ? -1.515 13.379 11.073 1.00 82.19 119 SER A CA 1
ATOM 854 C C . SER A 1 119 ? -1.580 14.848 11.483 1.00 82.19 119 SER A C 1
ATOM 856 O O . SER A 1 119 ? -1.354 15.198 12.644 1.00 82.19 119 SER A O 1
ATOM 858 N N . GLU A 1 120 ? -1.920 15.708 10.528 1.00 78.62 120 GLU A N 1
ATOM 859 C CA . GLU A 1 120 ? -2.086 17.150 10.730 1.00 78.62 120 GLU A CA 1
ATOM 860 C C . GLU A 1 120 ? -3.524 17.532 11.116 1.00 78.62 120 GLU A C 1
ATOM 862 O O . GLU A 1 120 ? -3.753 18.595 11.699 1.00 78.62 120 GLU A O 1
ATOM 867 N N . ILE A 1 121 ? -4.496 16.660 10.827 1.00 72.25 121 ILE A N 1
ATOM 868 C CA . ILE A 1 121 ? -5.926 16.877 11.112 1.00 72.25 121 ILE A CA 1
ATOM 869 C C . ILE A 1 121 ? -6.385 16.254 12.422 1.00 72.25 121 ILE A C 1
ATOM 871 O O . ILE A 1 121 ? -7.294 16.779 13.065 1.00 72.25 121 ILE A O 1
ATOM 875 N N . ASP A 1 122 ? -5.772 15.143 12.823 1.00 76.00 122 ASP A N 1
ATOM 876 C CA . ASP A 1 122 ? -6.163 14.413 14.021 1.00 76.00 122 ASP A CA 1
ATOM 877 C C . ASP A 1 122 ? -4.968 13.697 14.666 1.00 76.00 122 ASP A C 1
ATOM 879 O O . ASP A 1 122 ? -4.485 12.698 14.122 1.00 76.00 122 ASP A O 1
ATOM 883 N N . PRO A 1 123 ? -4.517 14.145 15.850 1.00 80.56 123 PRO A N 1
ATOM 884 C CA . PRO A 1 123 ? -3.443 13.493 16.585 1.00 80.56 123 PRO A CA 1
ATOM 885 C C . PRO A 1 123 ? -3.701 12.013 16.893 1.00 80.56 123 PRO A C 1
ATOM 887 O O . PRO A 1 123 ? -2.736 11.271 17.034 1.00 80.56 123 PRO A O 1
ATOM 890 N N . ALA A 1 124 ? -4.961 11.568 16.982 1.00 76.12 124 ALA A N 1
ATOM 891 C CA . ALA A 1 124 ? -5.301 10.167 17.247 1.00 76.12 124 ALA A CA 1
ATOM 892 C C . ALA A 1 124 ? -4.961 9.228 16.077 1.00 76.12 124 ALA A C 1
ATOM 894 O O . ALA A 1 124 ? -4.807 8.028 16.280 1.00 76.12 124 ALA A O 1
ATOM 895 N N . LEU A 1 125 ? -4.811 9.771 14.864 1.00 81.12 125 LEU A N 1
ATOM 896 C CA . LEU A 1 125 ? -4.328 9.030 13.695 1.00 81.12 125 LEU A CA 1
ATOM 897 C C . LEU A 1 125 ? -2.796 8.987 13.620 1.00 81.12 125 LEU A C 1
ATOM 899 O O . LEU A 1 125 ? -2.250 8.312 12.755 1.00 81.12 125 LEU A O 1
ATOM 903 N N . SER A 1 126 ? -2.098 9.717 14.496 1.00 87.94 126 SER A N 1
ATOM 904 C CA . SER A 1 126 ? -0.638 9.696 14.535 1.00 87.94 126 SER A CA 1
ATOM 905 C C . SER A 1 126 ? -0.131 8.518 15.358 1.00 87.94 126 SER A C 1
ATOM 907 O O . SER A 1 126 ? -0.611 8.267 16.463 1.00 87.94 126 SER A O 1
ATOM 909 N N . GLY A 1 127 ? 0.893 7.834 14.862 1.00 88.31 127 GLY A N 1
ATOM 910 C CA . GLY A 1 127 ? 1.495 6.690 15.537 1.00 88.31 127 GLY A CA 1
ATOM 911 C C . GLY A 1 127 ? 2.007 5.646 14.559 1.00 88.31 127 GLY A C 1
ATOM 912 O O . GLY A 1 127 ? 1.982 5.854 13.348 1.00 88.31 127 GLY A O 1
ATOM 913 N N . SER A 1 128 ? 2.474 4.525 15.104 1.00 91.31 128 SER A N 1
ATOM 914 C CA . SER A 1 128 ? 2.967 3.393 14.322 1.00 91.31 128 SER A CA 1
ATOM 915 C C . SER A 1 128 ? 2.099 2.165 14.564 1.00 91.31 128 SER A C 1
ATOM 917 O O . SER A 1 128 ? 1.774 1.854 15.711 1.00 91.31 128 SER A O 1
ATOM 919 N N . VAL A 1 129 ? 1.750 1.472 13.486 1.00 93.00 129 VAL A N 1
ATOM 920 C CA . VAL A 1 129 ? 0.990 0.217 13.480 1.00 93.00 129 VAL A CA 1
ATOM 921 C C . VAL A 1 129 ? 1.661 -0.785 12.550 1.00 93.00 129 VAL A C 1
ATOM 923 O O . VAL A 1 129 ? 2.420 -0.402 11.657 1.00 93.00 129 VAL A O 1
ATOM 926 N N . THR A 1 130 ? 1.358 -2.065 12.740 1.00 92.12 130 THR A N 1
ATOM 927 C CA . THR A 1 130 ? 1.871 -3.135 11.879 1.00 92.12 130 THR A CA 1
ATOM 928 C C . THR A 1 130 ? 0.709 -3.859 11.222 1.00 92.12 130 THR A C 1
ATOM 930 O O . THR A 1 130 ? -0.185 -4.347 11.908 1.00 92.12 130 THR A O 1
ATOM 933 N N . LEU A 1 131 ? 0.719 -3.928 9.896 1.00 92.81 131 LEU A N 1
ATOM 934 C CA . LEU A 1 131 ? -0.178 -4.770 9.117 1.00 92.81 131 LEU A CA 1
ATOM 935 C C . LEU A 1 131 ? 0.463 -6.144 8.916 1.00 92.81 131 LEU A C 1
ATOM 937 O O . LEU A 1 131 ? 1.633 -6.232 8.553 1.00 92.81 131 LEU A O 1
ATOM 941 N N . ASN A 1 132 ? -0.331 -7.199 9.090 1.00 93.00 132 ASN A N 1
ATOM 942 C CA . ASN A 1 132 ? 0.033 -8.590 8.840 1.00 93.00 132 ASN A CA 1
ATOM 943 C C . ASN A 1 132 ? -1.035 -9.257 7.965 1.00 93.00 132 ASN A C 1
ATOM 945 O O . ASN A 1 132 ? -2.183 -9.404 8.384 1.00 93.00 132 ASN A O 1
ATOM 949 N N . VAL A 1 133 ? -0.680 -9.707 6.764 1.00 93.75 133 VAL A N 1
ATOM 950 C CA . VAL A 1 133 ? -1.605 -10.430 5.880 1.00 93.75 133 VAL A CA 1
ATOM 951 C C . VAL A 1 133 ? -1.825 -11.844 6.415 1.00 93.75 133 VAL A C 1
ATOM 953 O O . VAL A 1 133 ? -0.915 -12.672 6.441 1.00 93.75 133 VAL A O 1
ATOM 956 N N . THR A 1 134 ? -3.052 -12.150 6.833 1.00 95.81 134 THR A N 1
ATOM 957 C CA . THR A 1 134 ? -3.418 -13.443 7.442 1.00 95.81 134 THR A CA 1
ATOM 958 C C . THR A 1 134 ? -4.106 -14.385 6.460 1.00 95.81 134 THR A C 1
ATOM 960 O O . THR A 1 134 ? -4.115 -15.603 6.654 1.00 95.81 134 THR A O 1
ATOM 963 N N . LYS A 1 135 ? -4.647 -13.841 5.368 1.00 96.19 135 LYS A N 1
ATOM 964 C CA . LYS A 1 135 ? -5.173 -14.586 4.226 1.00 96.19 135 LYS A CA 1
ATOM 965 C C . LYS A 1 135 ? -4.860 -13.812 2.953 1.00 96.19 135 LYS A C 1
ATOM 967 O O . LYS A 1 135 ? -5.147 -12.620 2.899 1.00 96.19 135 LYS A O 1
ATOM 972 N N . ALA A 1 136 ? -4.349 -14.517 1.943 1.00 93.50 136 ALA A N 1
ATOM 973 C CA . ALA A 1 136 ? -3.902 -13.911 0.696 1.00 93.50 136 ALA A CA 1
ATOM 974 C C . ALA A 1 136 ? -4.960 -12.958 0.127 1.00 93.50 136 ALA A C 1
ATOM 976 O O . ALA A 1 136 ? -6.136 -13.330 0.013 1.00 93.50 136 ALA A O 1
ATOM 977 N N . ILE A 1 137 ? -4.529 -11.737 -0.171 1.00 92.12 137 ILE A N 1
ATOM 978 C CA . ILE A 1 137 ? -5.377 -10.654 -0.664 1.00 92.12 137 ILE A CA 1
ATOM 979 C C . ILE A 1 137 ? -5.363 -10.724 -2.178 1.00 92.12 137 ILE A C 1
ATOM 981 O O . ILE A 1 137 ? -4.288 -10.755 -2.758 1.00 92.12 137 ILE A O 1
ATOM 985 N N . ASN A 1 138 ? -6.534 -10.788 -2.806 1.00 90.62 138 ASN A N 1
ATOM 986 C CA . ASN A 1 138 ? -6.652 -10.892 -4.259 1.00 90.62 138 ASN A CA 1
ATOM 987 C C . ASN A 1 138 ? -7.485 -9.739 -4.802 1.00 90.62 138 ASN A C 1
ATOM 989 O O . ASN A 1 138 ? -8.589 -9.479 -4.307 1.00 90.62 138 ASN A O 1
ATOM 993 N N . ALA A 1 139 ? -6.988 -9.121 -5.864 1.00 86.31 139 ALA A N 1
ATOM 994 C CA . ALA A 1 139 ? -7.660 -8.042 -6.564 1.00 86.31 139 ALA A CA 1
ATOM 995 C C . ALA A 1 139 ? -7.440 -8.164 -8.071 1.00 86.31 139 ALA A C 1
ATOM 997 O O . ALA A 1 139 ? -6.404 -8.654 -8.524 1.00 86.31 139 ALA A O 1
ATOM 998 N N . ASN A 1 140 ? -8.420 -7.702 -8.844 1.00 84.06 140 ASN A N 1
ATOM 999 C CA . ASN A 1 140 ? -8.186 -7.401 -10.251 1.00 84.06 140 ASN A CA 1
ATOM 1000 C C . ASN A 1 140 ? -7.635 -5.981 -10.351 1.00 84.06 140 ASN A C 1
ATOM 1002 O O . ASN A 1 140 ? -7.851 -5.163 -9.459 1.00 84.06 140 ASN A O 1
ATOM 1006 N N . VAL A 1 141 ? -6.962 -5.678 -11.455 1.00 74.06 141 VAL A N 1
ATOM 1007 C CA . VAL A 1 141 ? -6.584 -4.300 -11.762 1.00 74.06 141 VAL A CA 1
ATOM 1008 C C . VAL A 1 141 ? -7.838 -3.410 -11.781 1.00 74.06 141 VAL A C 1
ATOM 1010 O O . VAL A 1 141 ? -8.885 -3.828 -12.281 1.00 74.06 141 VAL A O 1
ATOM 1013 N N . PHE A 1 142 ? -7.734 -2.204 -11.220 1.00 72.00 142 PHE A N 1
ATOM 1014 C CA . PHE A 1 142 ? -8.810 -1.202 -11.120 1.00 72.00 142 PHE A CA 1
ATOM 1015 C C . PHE A 1 142 ? -10.042 -1.587 -10.279 1.00 72.00 142 PHE A C 1
ATOM 1017 O O . PHE A 1 142 ? -10.961 -0.777 -10.160 1.00 72.00 142 PHE A O 1
ATOM 1024 N N . ASP A 1 143 ? -10.070 -2.778 -9.678 1.00 80.25 143 ASP A N 1
ATOM 1025 C CA . ASP A 1 143 ? -11.110 -3.180 -8.733 1.00 80.25 143 ASP A CA 1
ATOM 1026 C C . ASP A 1 143 ? -10.526 -3.233 -7.311 1.00 80.25 143 ASP A C 1
ATOM 1028 O O . ASP A 1 143 ? -9.409 -3.728 -7.122 1.00 80.25 143 ASP A O 1
ATOM 1032 N N . PRO A 1 144 ? -11.295 -2.844 -6.278 1.00 82.88 144 PRO A N 1
ATOM 1033 C CA . PRO A 1 144 ? -10.924 -3.150 -4.906 1.00 82.88 144 PRO A CA 1
ATOM 1034 C C . PRO A 1 144 ? -10.726 -4.662 -4.701 1.00 82.88 144 PRO A C 1
ATOM 1036 O O . PRO A 1 144 ? -11.381 -5.475 -5.373 1.00 82.88 144 PRO A O 1
ATOM 1039 N N . PRO A 1 145 ? -9.899 -5.076 -3.726 1.00 87.94 145 PRO A N 1
ATOM 1040 C CA . PRO A 1 145 ? -9.748 -6.481 -3.386 1.00 87.94 145 PRO A CA 1
ATOM 1041 C C . PRO A 1 145 ? -11.093 -7.183 -3.159 1.00 87.94 145 PRO A C 1
ATOM 1043 O O . PRO A 1 145 ? -12.008 -6.658 -2.526 1.00 87.94 145 PRO A O 1
ATOM 1046 N N . ASN A 1 146 ? -11.222 -8.408 -3.663 1.00 88.56 146 ASN A N 1
ATOM 1047 C CA . ASN A 1 146 ? -12.475 -9.171 -3.586 1.00 88.56 146 ASN A CA 1
ATOM 1048 C C . ASN A 1 146 ? -12.437 -10.291 -2.538 1.00 88.56 146 ASN A C 1
ATOM 1050 O O . ASN A 1 146 ? -13.461 -10.906 -2.225 1.00 88.56 146 ASN A O 1
ATOM 1054 N N . SER A 1 147 ? -11.247 -10.589 -2.019 1.00 94.19 147 SER A N 1
ATOM 1055 C CA . SER A 1 147 ? -11.026 -11.600 -0.998 1.00 94.19 147 SER A CA 1
ATOM 1056 C C . SER A 1 147 ? -9.683 -11.396 -0.309 1.00 94.19 147 SER A C 1
ATOM 1058 O O . SER A 1 147 ? -8.755 -10.832 -0.881 1.00 94.19 147 SER A O 1
ATOM 1060 N N . GLY A 1 148 ? -9.585 -11.891 0.922 1.00 96.06 148 GLY A N 1
ATOM 1061 C CA . GLY A 1 148 ? -8.369 -11.816 1.726 1.00 96.06 148 GLY A CA 1
ATOM 1062 C C . GLY A 1 148 ? -8.679 -11.447 3.163 1.00 96.06 148 GLY A C 1
ATOM 1063 O O . GLY A 1 148 ? -9.845 -11.317 3.542 1.00 96.06 148 GLY A O 1
ATOM 1064 N N . ALA A 1 149 ? -7.638 -11.342 3.973 1.00 96.88 149 ALA A N 1
ATOM 1065 C CA . ALA A 1 149 ? -7.733 -10.810 5.320 1.00 96.88 149 ALA A CA 1
ATOM 1066 C C . ALA A 1 149 ? -6.358 -10.358 5.798 1.00 96.88 149 ALA A C 1
ATOM 1068 O O . ALA A 1 149 ? -5.333 -10.950 5.450 1.00 96.88 149 ALA A O 1
ATOM 1069 N N . PHE A 1 150 ? -6.360 -9.343 6.645 1.00 96.19 150 PHE A N 1
ATOM 1070 C CA . PHE A 1 150 ? -5.173 -8.888 7.341 1.00 96.19 150 PHE A CA 1
ATOM 1071 C C . PHE A 1 150 ? -5.526 -8.458 8.760 1.00 96.19 150 PHE A C 1
ATOM 1073 O O . PHE A 1 150 ? -6.687 -8.236 9.113 1.00 96.19 150 PHE A O 1
ATOM 1080 N N . GLU A 1 151 ? -4.502 -8.391 9.589 1.00 96.75 151 GLU A N 1
ATOM 1081 C CA . GLU A 1 151 ? -4.574 -7.919 10.958 1.00 96.75 151 GLU A CA 1
ATOM 1082 C C . GLU A 1 151 ? -3.734 -6.660 11.103 1.00 96.75 151 GLU A C 1
ATOM 1084 O O . GLU A 1 151 ? -2.678 -6.536 10.488 1.00 96.75 151 GLU A O 1
ATOM 1089 N N . ILE A 1 152 ? -4.218 -5.729 11.916 1.00 96.12 152 ILE A N 1
ATOM 1090 C CA . ILE A 1 152 ? -3.513 -4.505 12.275 1.00 96.12 152 ILE A CA 1
ATOM 1091 C C . ILE A 1 152 ? -3.193 -4.597 13.758 1.00 96.12 152 ILE A C 1
ATOM 1093 O O . ILE A 1 152 ? -4.097 -4.588 14.599 1.00 96.12 152 ILE A O 1
ATOM 1097 N N . GLU A 1 153 ? -1.912 -4.696 14.080 1.00 94.44 153 GLU A N 1
ATOM 1098 C CA . GLU A 1 153 ? -1.418 -4.636 15.447 1.00 94.44 153 GLU A CA 1
ATOM 1099 C C . GLU A 1 153 ? -1.297 -3.174 15.872 1.00 94.44 153 GLU A C 1
ATOM 1101 O O . GLU A 1 153 ? -0.531 -2.390 15.304 1.00 94.44 153 GLU A O 1
ATOM 1106 N N . LEU A 1 154 ? -2.093 -2.806 16.875 1.00 91.00 154 LEU A N 1
ATOM 1107 C CA . LEU A 1 154 ? -2.063 -1.481 17.472 1.00 91.00 154 LEU A CA 1
ATOM 1108 C C . LEU A 1 154 ? -0.953 -1.397 18.532 1.00 91.00 154 LEU A C 1
ATOM 1110 O O . LEU A 1 154 ? -0.672 -2.390 19.216 1.00 91.00 154 LEU A O 1
ATOM 1114 N N . PRO A 1 155 ? -0.356 -0.211 18.739 1.00 81.88 155 PRO A N 1
ATOM 1115 C CA . PRO A 1 155 ? 0.667 -0.020 19.759 1.00 81.88 155 PRO A CA 1
ATOM 1116 C C . PRO A 1 155 ? 0.133 -0.282 21.179 1.00 81.88 155 PRO A C 1
ATOM 1118 O O . PRO A 1 155 ? -1.070 -0.287 21.439 1.00 81.88 155 PRO A O 1
ATOM 1121 N N . ASP A 1 156 ? 1.055 -0.503 22.121 1.00 69.31 156 ASP A N 1
ATOM 1122 C CA . ASP A 1 156 ? 0.798 -0.494 23.570 1.00 69.31 156 ASP A CA 1
ATOM 1123 C C . ASP A 1 156 ? -0.334 -1.417 24.071 1.00 69.31 156 ASP A C 1
ATOM 1125 O O . ASP A 1 156 ? -1.074 -1.080 24.996 1.00 69.31 156 ASP A O 1
ATOM 1129 N N . ALA A 1 157 ? -0.448 -2.621 23.498 1.00 65.31 157 ALA A N 1
ATOM 1130 C CA . ALA A 1 157 ? -1.442 -3.635 23.877 1.00 65.31 157 ALA A CA 1
ATOM 1131 C C . ALA A 1 157 ? -2.912 -3.183 23.727 1.00 65.31 157 ALA A C 1
ATOM 1133 O O . ALA A 1 157 ? -3.810 -3.787 24.321 1.00 65.31 157 ALA A O 1
ATOM 1134 N N . LEU A 1 158 ? -3.166 -2.164 22.897 1.00 75.81 158 LEU A N 1
ATOM 1135 C CA . LEU A 1 158 ? -4.512 -1.765 22.461 1.00 75.81 158 LEU A CA 1
ATOM 1136 C C . LEU A 1 158 ? -5.204 -2.879 21.654 1.00 75.81 158 LEU A C 1
ATOM 1138 O O . LEU A 1 158 ? -6.436 -2.955 21.596 1.00 75.81 158 LEU A O 1
ATOM 1142 N N . GLY A 1 159 ? -4.399 -3.803 21.131 1.00 89.44 159 GLY A N 1
ATOM 1143 C CA . GLY A 1 159 ? -4.830 -5.086 20.614 1.00 89.44 159 GLY A CA 1
ATOM 1144 C C . GLY A 1 159 ? -4.761 -5.155 19.098 1.00 89.44 159 GLY A C 1
ATOM 1145 O O . GLY A 1 159 ? -3.948 -4.472 18.480 1.00 89.44 159 GLY A O 1
ATOM 1146 N N . THR A 1 160 ? -5.599 -6.000 18.512 1.00 95.69 160 THR A N 1
ATOM 1147 C CA . THR A 1 160 ? -5.547 -6.317 17.085 1.00 95.69 160 THR A CA 1
ATOM 1148 C C . THR A 1 160 ? -6.876 -5.987 16.430 1.00 95.69 160 THR A C 1
ATOM 1150 O O . THR A 1 160 ? -7.937 -6.387 16.920 1.00 95.69 160 THR A O 1
ATOM 1153 N N . ILE A 1 161 ? -6.821 -5.272 15.311 1.00 97.50 161 ILE A N 1
ATOM 1154 C CA . ILE A 1 161 ? -7.966 -5.096 14.422 1.00 97.50 161 ILE A CA 1
ATOM 1155 C C . ILE A 1 161 ? -7.881 -6.177 13.352 1.00 97.50 161 ILE A C 1
ATOM 1157 O O . ILE A 1 161 ? -6.903 -6.249 12.617 1.00 97.50 161 ILE A O 1
ATOM 1161 N N . THR A 1 162 ? -8.906 -7.010 13.246 1.00 98.25 162 THR A N 1
ATOM 1162 C CA . THR A 1 162 ? -9.060 -7.946 12.135 1.00 98.25 162 THR A CA 1
ATOM 1163 C C . THR A 1 162 ? -9.845 -7.267 11.022 1.00 98.25 162 THR A C 1
ATOM 1165 O O . THR A 1 162 ? -10.938 -6.753 11.271 1.00 98.25 162 THR A O 1
ATOM 1168 N N . VAL A 1 163 ? -9.313 -7.316 9.803 1.00 97.94 163 VAL A N 1
ATOM 1169 C CA . VAL A 1 163 ? -9.971 -6.855 8.579 1.00 97.94 163 VAL A CA 1
ATOM 1170 C C . VAL A 1 163 ? -10.173 -8.055 7.663 1.00 97.94 163 VAL A C 1
ATOM 1172 O O . VAL A 1 163 ? -9.213 -8.666 7.197 1.00 97.94 163 VAL A O 1
ATOM 1175 N N . SER A 1 164 ? -11.428 -8.424 7.416 1.00 98.06 164 SER A N 1
ATOM 1176 C CA . SER A 1 164 ? -11.783 -9.487 6.470 1.00 98.06 164 SER A CA 1
ATOM 1177 C C . SER A 1 164 ? -12.363 -8.882 5.202 1.00 98.06 164 SER A C 1
ATOM 1179 O O . SER A 1 164 ? -13.356 -8.163 5.253 1.00 98.06 164 SER A O 1
ATOM 1181 N N . ILE A 1 165 ? -11.754 -9.183 4.059 1.00 96.00 165 ILE A N 1
ATOM 1182 C CA . ILE A 1 165 ? -12.174 -8.655 2.763 1.00 96.00 165 ILE A CA 1
ATOM 1183 C C . ILE A 1 165 ? -13.303 -9.520 2.204 1.00 96.00 165 ILE A C 1
ATOM 1185 O O . ILE A 1 165 ? -13.212 -10.752 2.142 1.00 96.00 165 ILE A O 1
ATOM 1189 N N . THR A 1 166 ? -14.357 -8.848 1.763 1.00 94.12 166 THR A N 1
ATOM 1190 C CA . THR A 1 166 ? -15.519 -9.426 1.089 1.00 94.12 166 THR A CA 1
ATOM 1191 C C . THR A 1 166 ? -15.568 -8.947 -0.361 1.00 94.12 166 THR A C 1
ATOM 1193 O O . THR A 1 166 ? -14.828 -8.054 -0.761 1.00 94.12 166 THR A O 1
ATOM 1196 N N . SER A 1 167 ? -16.494 -9.477 -1.160 1.00 89.69 167 SER A N 1
ATOM 1197 C CA . SER A 1 167 ? -16.658 -9.045 -2.553 1.00 89.69 167 SER A CA 1
ATOM 1198 C C . SER A 1 167 ? -17.137 -7.596 -2.723 1.00 89.69 167 SER A C 1
ATOM 1200 O O . SER A 1 167 ? -17.182 -7.115 -3.848 1.00 89.69 167 SER A O 1
ATOM 1202 N N . THR A 1 168 ? -17.590 -6.930 -1.656 1.00 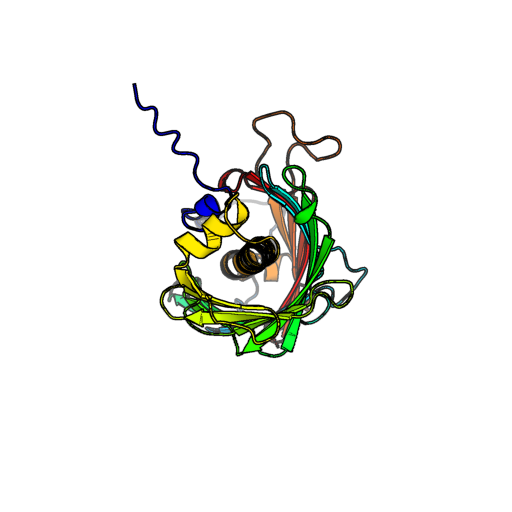88.62 168 THR A N 1
ATOM 1203 C CA . THR A 1 168 ? -18.213 -5.593 -1.728 1.00 88.62 168 THR A CA 1
ATOM 1204 C C . THR A 1 168 ? -17.663 -4.595 -0.706 1.00 88.62 168 THR A C 1
ATOM 1206 O O . THR A 1 168 ? -18.184 -3.486 -0.605 1.00 88.62 168 THR A O 1
ATOM 1209 N N . GLY A 1 169 ? -16.664 -4.982 0.084 1.00 92.75 169 GLY A N 1
ATOM 1210 C CA . GLY A 1 169 ? -16.141 -4.169 1.180 1.00 92.75 169 GLY A CA 1
ATOM 1211 C C . GLY A 1 169 ? -15.422 -5.015 2.219 1.00 92.75 169 GLY A C 1
ATOM 1212 O O . GLY A 1 169 ? -14.884 -6.077 1.896 1.00 92.75 169 GLY A O 1
ATOM 1213 N N . VAL A 1 170 ? -15.478 -4.599 3.480 1.00 97.06 170 VAL A N 1
ATOM 1214 C CA . VAL A 1 170 ? -14.746 -5.237 4.577 1.00 97.06 170 VAL A CA 1
ATOM 1215 C C . VAL A 1 170 ? -15.617 -5.498 5.800 1.00 97.06 170 VAL A C 1
ATOM 1217 O O . VAL A 1 170 ? -16.611 -4.826 6.062 1.00 97.06 170 VAL A O 1
ATOM 1220 N N . GLU A 1 171 ? -15.203 -6.479 6.585 1.00 98.44 171 GLU A N 1
ATOM 1221 C CA . GLU A 1 171 ? -15.713 -6.753 7.920 1.00 98.44 171 GLU A CA 1
ATOM 1222 C C . GLU A 1 171 ? -14.607 -6.465 8.937 1.00 98.44 171 GLU A C 1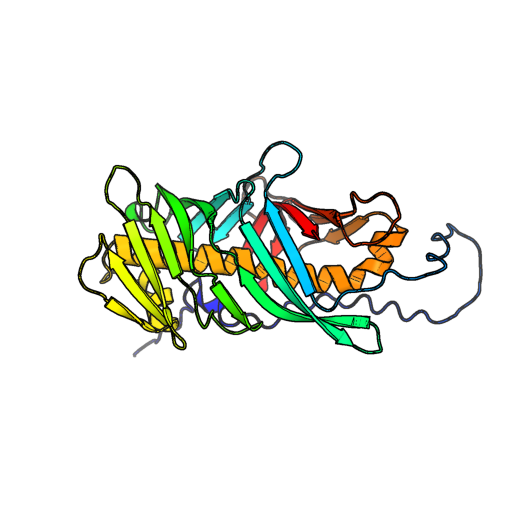
ATOM 1224 O O . GLU A 1 171 ? -13.529 -7.063 8.879 1.00 98.44 171 GLU A O 1
ATOM 1229 N N . LEU A 1 172 ? -14.878 -5.546 9.866 1.00 98.31 172 LEU A N 1
ATOM 1230 C CA . LEU A 1 172 ? -13.940 -5.130 10.904 1.00 98.31 172 LEU A CA 1
ATOM 1231 C C . LEU A 1 172 ? -14.288 -5.755 12.253 1.00 98.31 172 LEU A C 1
ATOM 1233 O O . LEU A 1 172 ? -15.459 -5.860 12.618 1.00 98.31 172 LEU A O 1
ATOM 1237 N N . SER A 1 173 ? -13.274 -6.119 13.033 1.00 97.94 173 SER A N 1
ATOM 1238 C CA . SER A 1 173 ? -13.444 -6.546 14.424 1.00 97.94 173 SER A CA 1
ATOM 1239 C C . SER A 1 173 ? -12.224 -6.167 15.256 1.00 97.94 173 SER A C 1
ATOM 1241 O O . SER A 1 173 ? -11.111 -6.585 14.951 1.00 97.94 173 SER A O 1
ATOM 1243 N N . LEU A 1 174 ? -12.434 -5.455 16.363 1.00 96.75 174 LEU A N 1
ATOM 1244 C CA . LEU A 1 174 ? -11.389 -5.178 17.347 1.00 96.75 174 LEU A CA 1
ATOM 1245 C C . LEU A 1 174 ? -11.344 -6.292 18.401 1.00 96.75 174 LEU A C 1
ATOM 1247 O O . LEU A 1 174 ? -12.343 -6.550 19.075 1.00 96.75 174 LEU A O 1
ATOM 1251 N N . ASN A 1 175 ? -10.183 -6.922 18.588 1.00 95.56 175 ASN A N 1
ATOM 1252 C CA . ASN A 1 175 ? -9.922 -7.910 19.644 1.00 95.56 175 ASN A CA 1
ATOM 1253 C C . ASN A 1 175 ? -10.908 -9.094 19.674 1.00 95.56 175 ASN A C 1
ATOM 1255 O O . ASN A 1 175 ? -11.288 -9.577 20.743 1.00 95.56 175 ASN A O 1
ATOM 1259 N N . GLY A 1 176 ? -11.351 -9.551 18.497 1.00 93.62 176 GLY A N 1
ATOM 1260 C CA . GLY A 1 176 ? -12.364 -10.609 18.368 1.00 93.62 176 GLY A CA 1
ATOM 1261 C C . GLY A 1 176 ? -13.757 -10.206 18.873 1.00 93.62 176 GLY A C 1
ATOM 1262 O O . GLY A 1 176 ? -14.552 -11.070 19.248 1.00 93.62 176 GLY A O 1
ATOM 1263 N N . GLY A 1 177 ? -14.028 -8.901 18.949 1.00 95.50 177 GLY A N 1
ATOM 1264 C CA . GLY A 1 177 ? -15.318 -8.332 19.310 1.00 95.50 177 GLY A CA 1
ATOM 1265 C C . GLY A 1 177 ? -16.390 -8.499 18.221 1.00 95.50 177 GLY A C 1
ATOM 1266 O O . GLY A 1 177 ? -16.273 -9.340 17.329 1.00 95.50 177 GLY A O 1
ATOM 1267 N N . PRO A 1 178 ? -17.487 -7.724 18.303 1.00 96.94 178 PRO A N 1
ATOM 1268 C CA . PRO A 1 178 ? -18.526 -7.736 17.280 1.00 96.94 178 PRO A CA 1
ATOM 1269 C C . PRO A 1 178 ? -17.968 -7.363 15.904 1.00 96.94 178 PRO A C 1
ATOM 1271 O O . PRO A 1 178 ? -17.207 -6.406 15.786 1.00 96.94 178 PRO A O 1
ATOM 1274 N N . ILE A 1 179 ? -18.403 -8.094 14.878 1.00 97.94 179 ILE A N 1
ATOM 1275 C CA . ILE A 1 179 ? -18.081 -7.790 13.483 1.00 97.94 179 ILE A CA 1
ATOM 1276 C C . ILE A 1 179 ? -18.941 -6.619 13.011 1.00 97.94 179 ILE A C 1
ATOM 1278 O O . ILE A 1 179 ? -20.166 -6.639 13.177 1.00 97.94 179 ILE A O 1
ATOM 1282 N N . ILE A 1 180 ? -18.296 -5.627 12.403 1.00 97.81 180 ILE A N 1
ATOM 1283 C CA . ILE A 1 180 ? -18.930 -4.441 11.836 1.00 97.81 180 ILE A CA 1
ATOM 1284 C C . ILE A 1 180 ? -18.651 -4.424 10.326 1.00 97.81 180 ILE A C 1
ATOM 1286 O O . ILE A 1 180 ? -17.490 -4.302 9.931 1.00 97.81 180 ILE A O 1
ATOM 1290 N N . PRO A 1 181 ? -19.678 -4.606 9.478 1.00 97.81 181 PRO A N 1
ATOM 1291 C CA . PRO A 1 181 ? -19.507 -4.598 8.032 1.00 97.81 181 PRO A CA 1
ATOM 1292 C C . PRO A 1 181 ? -19.520 -3.172 7.474 1.00 97.81 181 PRO A C 1
ATOM 1294 O O . PRO A 1 181 ? -20.322 -2.343 7.906 1.00 97.81 181 PRO A O 1
ATOM 1297 N N . TYR A 1 182 ? -18.695 -2.940 6.458 1.00 96.56 182 TYR A N 1
ATOM 1298 C CA . TYR A 1 182 ? -18.644 -1.716 5.664 1.00 96.56 182 TYR A CA 1
ATOM 1299 C C . TYR A 1 182 ? -18.529 -2.071 4.182 1.00 96.56 182 TYR A C 1
ATOM 1301 O O . TYR A 1 182 ? -17.814 -3.002 3.810 1.00 96.56 182 TYR A O 1
ATOM 1309 N N . THR A 1 183 ? -19.213 -1.329 3.315 1.00 94.81 183 THR A N 1
ATOM 1310 C CA . THR A 1 183 ? -18.852 -1.283 1.889 1.00 94.81 183 THR A CA 1
ATOM 1311 C C . THR A 1 183 ? -17.480 -0.628 1.708 1.00 94.81 183 THR A C 1
ATOM 1313 O O . THR A 1 183 ? -16.984 0.014 2.631 1.00 94.81 183 THR A O 1
ATOM 1316 N N . TRP A 1 184 ? -16.856 -0.771 0.534 1.00 88.94 184 TRP A N 1
ATOM 1317 C CA . TRP A 1 184 ? -15.590 -0.081 0.246 1.00 88.94 184 TRP A CA 1
ATOM 1318 C C . TRP A 1 184 ? -15.703 1.438 0.422 1.00 88.94 184 TRP A C 1
ATOM 1320 O O . TRP A 1 184 ? -14.915 2.013 1.164 1.00 88.94 184 TRP A O 1
ATOM 1330 N N . ASP A 1 185 ? -16.750 2.054 -0.135 1.00 88.06 185 ASP A N 1
ATOM 1331 C CA . ASP A 1 185 ? -17.013 3.489 0.034 1.00 88.06 185 ASP A CA 1
ATOM 1332 C C . ASP A 1 185 ? -17.142 3.881 1.513 1.00 88.06 185 ASP A C 1
ATOM 1334 O O . ASP A 1 185 ? -16.522 4.842 1.963 1.00 88.06 185 ASP A O 1
ATOM 1338 N N . GLU A 1 186 ? -17.929 3.130 2.289 1.00 92.38 186 GLU A N 1
ATOM 1339 C CA . GLU A 1 186 ? -18.109 3.418 3.714 1.00 92.38 186 GLU A CA 1
ATOM 1340 C C . GLU A 1 186 ? -16.811 3.227 4.500 1.00 92.38 186 GLU A C 1
ATOM 1342 O O . GLU A 1 186 ? -16.539 4.012 5.403 1.00 92.38 186 GLU A O 1
ATOM 1347 N N . PHE A 1 187 ? -16.015 2.206 4.167 1.00 92.56 187 PHE A N 1
ATOM 1348 C CA . PHE A 1 187 ? -14.737 1.931 4.815 1.00 92.56 187 PHE A CA 1
ATOM 1349 C C . PHE A 1 187 ? -13.723 3.045 4.555 1.00 92.56 187 PHE A C 1
ATOM 1351 O O . PHE A 1 187 ? -13.046 3.474 5.485 1.00 92.56 187 PHE A O 1
ATOM 1358 N N . THR A 1 188 ? -13.657 3.564 3.332 1.00 86.31 188 THR A N 1
ATOM 1359 C CA . THR A 1 188 ? -12.819 4.717 2.981 1.00 86.31 188 THR A CA 1
ATOM 1360 C C . THR A 1 188 ? -13.301 5.994 3.672 1.00 86.31 188 THR A C 1
ATOM 1362 O O . THR A 1 188 ? -12.504 6.757 4.219 1.00 86.31 188 THR A O 1
ATOM 1365 N N . ASP A 1 189 ? -14.616 6.210 3.725 1.00 87.56 189 ASP A N 1
ATOM 1366 C CA . ASP A 1 189 ? -15.209 7.385 4.370 1.00 87.56 189 ASP A CA 1
ATOM 1367 C C . ASP A 1 189 ? -15.034 7.365 5.913 1.00 87.56 189 ASP A C 1
ATOM 1369 O O . ASP A 1 189 ? -15.194 8.403 6.564 1.00 87.56 189 ASP A O 1
ATOM 1373 N N . LEU A 1 190 ? -14.662 6.225 6.526 1.00 89.31 190 LEU A N 1
ATOM 1374 C CA . LEU A 1 190 ? -14.376 6.151 7.966 1.00 89.31 190 LEU A CA 1
ATOM 1375 C C . LEU A 1 190 ? -13.253 7.096 8.377 1.00 89.31 190 LEU A C 1
ATOM 1377 O O . LEU A 1 190 ? -13.384 7.729 9.420 1.00 89.31 190 LEU A O 1
ATOM 1381 N N . LEU A 1 191 ? -12.180 7.222 7.593 1.00 85.88 191 LEU A N 1
ATOM 1382 C CA . LEU A 1 191 ? -11.002 7.997 7.988 1.00 85.88 191 LEU A CA 1
ATOM 1383 C C . LEU A 1 191 ? -11.342 9.433 8.420 1.00 85.88 191 LEU A C 1
ATOM 1385 O O . LEU A 1 191 ? -10.838 9.931 9.435 1.00 85.88 191 LEU A O 1
ATOM 1389 N N . GLU A 1 192 ? -12.240 10.069 7.670 1.00 83.12 192 GLU A N 1
ATOM 1390 C CA . GLU A 1 192 ? -12.694 11.448 7.870 1.00 83.12 192 GLU A CA 1
ATOM 1391 C C . GLU A 1 192 ? -13.985 11.532 8.716 1.00 83.12 192 GLU A C 1
ATOM 1393 O O . GLU A 1 192 ? -14.480 12.623 9.009 1.00 83.12 192 GLU A O 1
ATOM 1398 N N . SER A 1 193 ? -14.547 10.396 9.142 1.00 84.88 193 SER A N 1
ATOM 1399 C CA . SER A 1 193 ? -15.798 10.347 9.900 1.00 84.88 193 SER A CA 1
ATOM 1400 C C . SER A 1 193 ? -15.594 10.705 11.371 1.00 84.88 193 SER A C 1
ATOM 1402 O O . SER A 1 193 ? -15.070 9.922 12.161 1.00 84.88 193 SER A O 1
ATOM 1404 N N . GLU A 1 194 ? -16.140 11.850 11.790 1.00 83.25 194 GLU A N 1
ATOM 1405 C CA . GLU A 1 194 ? -16.191 12.264 13.205 1.00 83.25 194 GLU A CA 1
ATOM 1406 C C . GLU A 1 194 ? -17.030 11.320 14.091 1.00 83.25 194 GLU A C 1
ATOM 1408 O O . GLU A 1 194 ? -16.978 11.394 15.318 1.00 83.25 194 GLU A O 1
ATOM 1413 N N . SER A 1 195 ? -17.847 10.458 13.477 1.00 87.94 195 SER A N 1
ATOM 1414 C CA . SER A 1 195 ? -18.703 9.498 14.184 1.00 87.94 195 SER A CA 1
ATOM 1415 C C . SER A 1 195 ? -18.091 8.104 14.321 1.00 87.94 195 SER A C 1
ATOM 1417 O O . SER A 1 195 ? -18.610 7.299 15.097 1.00 87.94 195 SER A O 1
ATOM 1419 N N . ALA A 1 196 ? -17.015 7.824 13.581 1.00 90.19 196 ALA A N 1
ATOM 1420 C CA . ALA A 1 196 ? -16.302 6.558 13.645 1.00 90.19 196 ALA A CA 1
ATOM 1421 C C . ALA A 1 196 ? -15.448 6.475 14.914 1.00 90.19 196 ALA A C 1
ATOM 1423 O O . ALA A 1 196 ? -14.934 7.476 15.421 1.00 90.19 196 ALA A O 1
ATOM 1424 N N . GLN A 1 197 ? -15.279 5.261 15.427 1.00 91.81 197 GLN A N 1
ATOM 1425 C CA . GLN A 1 197 ? -14.357 5.012 16.529 1.00 91.81 197 GLN A CA 1
ATOM 1426 C C . GLN A 1 197 ? -12.913 5.175 16.046 1.00 91.81 197 GLN A C 1
ATOM 1428 O O . GLN A 1 197 ? -12.596 4.853 14.905 1.00 91.81 197 GLN A O 1
ATOM 1433 N N . GLU A 1 198 ? -12.008 5.613 16.923 1.00 89.81 198 GLU A N 1
ATOM 1434 C CA . GLU A 1 198 ? -10.597 5.851 16.566 1.00 89.81 198 GLU A CA 1
ATOM 1435 C C . GLU A 1 198 ? -9.951 4.639 15.873 1.00 89.81 198 GLU A C 1
ATOM 1437 O O . GLU A 1 198 ? -9.303 4.785 14.841 1.00 89.81 198 GLU A O 1
ATOM 1442 N N . TRP A 1 199 ? -10.204 3.425 16.371 1.00 92.12 199 TRP A N 1
ATOM 1443 C CA . TRP A 1 199 ? -9.657 2.197 15.787 1.00 92.12 199 TRP A CA 1
ATOM 1444 C C . TRP A 1 199 ? -10.229 1.876 14.392 1.00 92.12 199 TRP A C 1
ATOM 1446 O O . TRP A 1 199 ? -9.520 1.312 13.565 1.00 92.12 199 TRP A O 1
ATOM 1456 N N . GLU A 1 200 ? -11.478 2.256 14.096 1.00 93.25 200 GLU A N 1
ATOM 1457 C CA . GLU A 1 200 ? -12.091 2.093 12.764 1.00 93.25 200 GLU A CA 1
ATOM 1458 C C . GLU A 1 200 ? -11.423 3.035 11.753 1.00 93.25 200 GLU A C 1
ATOM 1460 O O . GLU A 1 200 ? -11.160 2.657 10.612 1.00 93.25 200 GLU A O 1
ATOM 1465 N N . ARG A 1 201 ? -11.076 4.248 12.196 1.00 89.94 201 ARG A N 1
ATOM 1466 C CA . ARG A 1 201 ? -10.365 5.245 11.385 1.00 89.94 201 ARG A CA 1
ATOM 1467 C C . ARG A 1 201 ? -8.922 4.829 11.116 1.00 89.94 201 ARG A C 1
ATOM 1469 O O . ARG A 1 201 ? -8.449 4.977 9.996 1.00 89.94 201 ARG A O 1
ATOM 1476 N N . VAL A 1 202 ? -8.251 4.241 12.110 1.00 90.31 202 VAL A N 1
ATOM 1477 C CA . VAL A 1 202 ? -6.931 3.613 11.924 1.00 90.31 202 VAL A CA 1
ATOM 1478 C C . VAL A 1 202 ? -7.015 2.454 10.929 1.00 90.31 202 VAL A C 1
ATOM 1480 O O . VAL A 1 202 ? -6.157 2.346 10.059 1.00 90.31 202 VAL A O 1
ATOM 1483 N N . ALA A 1 203 ? -8.057 1.619 11.001 1.00 92.56 203 ALA A N 1
ATOM 1484 C CA . ALA A 1 203 ? -8.249 0.542 10.032 1.00 92.56 203 ALA A CA 1
ATOM 1485 C C . ALA A 1 203 ? -8.386 1.074 8.600 1.00 92.56 203 ALA A C 1
ATOM 1487 O O . ALA A 1 203 ? -7.735 0.556 7.697 1.00 92.56 203 ALA A O 1
ATOM 1488 N N . SER A 1 204 ? -9.180 2.132 8.420 1.00 90.81 204 SER A N 1
ATOM 1489 C CA . SER A 1 204 ? -9.352 2.829 7.142 1.00 90.81 204 SER A CA 1
ATOM 1490 C C . SER A 1 204 ? -8.034 3.406 6.610 1.00 90.81 204 SER A C 1
ATOM 1492 O O . SER A 1 204 ? -7.675 3.142 5.466 1.00 90.81 204 SER A O 1
ATOM 1494 N N . LEU A 1 205 ? -7.250 4.087 7.459 1.00 88.06 205 LEU A N 1
ATOM 1495 C CA . LEU A 1 205 ? -5.922 4.609 7.105 1.00 88.06 205 LEU A CA 1
ATOM 1496 C C . LEU A 1 205 ? -4.977 3.505 6.612 1.00 88.06 205 LEU A C 1
ATOM 1498 O O . LEU A 1 205 ? -4.293 3.668 5.604 1.00 88.06 205 LEU A O 1
ATOM 1502 N N . VAL A 1 206 ? -4.926 2.384 7.331 1.00 89.25 206 VAL A N 1
ATOM 1503 C CA . VAL A 1 206 ? -4.068 1.246 6.980 1.00 89.25 206 VAL A CA 1
ATOM 1504 C C . VAL A 1 206 ? -4.542 0.567 5.698 1.00 89.25 206 VAL A C 1
ATOM 1506 O O . VAL A 1 206 ? -3.715 0.208 4.866 1.00 89.25 206 VAL A O 1
ATOM 1509 N N . GLY A 1 207 ? -5.857 0.418 5.517 1.00 87.75 207 GLY A N 1
ATOM 1510 C CA . GLY A 1 207 ? -6.439 -0.113 4.287 1.00 87.75 207 GLY A CA 1
ATOM 1511 C C . GLY A 1 207 ? -6.093 0.740 3.068 1.00 87.75 207 GLY A C 1
ATOM 1512 O O . GLY A 1 207 ? -5.641 0.196 2.067 1.00 87.75 207 GLY A O 1
ATOM 1513 N N . GLY A 1 208 ? -6.210 2.064 3.187 1.00 82.88 208 GLY A N 1
ATOM 1514 C CA . GLY A 1 208 ? -5.765 2.983 2.144 1.00 82.88 208 GLY A CA 1
ATOM 1515 C C . GLY A 1 208 ? -4.252 2.906 1.905 1.00 82.88 208 GLY A C 1
ATOM 1516 O O . GLY A 1 208 ? -3.800 2.826 0.772 1.00 82.88 208 GLY A O 1
ATOM 1517 N N . THR A 1 209 ? -3.440 2.843 2.964 1.00 83.25 209 THR A N 1
ATOM 1518 C CA . THR A 1 209 ? -1.976 2.711 2.816 1.00 83.25 209 THR A CA 1
ATOM 1519 C C . THR A 1 209 ? -1.590 1.437 2.055 1.00 83.25 209 THR A C 1
ATOM 1521 O O . THR A 1 209 ? -0.632 1.437 1.286 1.00 83.25 209 THR A O 1
ATOM 1524 N N . LEU A 1 210 ? -2.336 0.347 2.250 1.00 82.12 210 LEU A N 1
ATOM 1525 C CA . LEU A 1 210 ? -2.145 -0.891 1.503 1.00 82.12 210 LEU A CA 1
ATOM 1526 C C . LEU A 1 210 ? -2.495 -0.722 0.014 1.00 82.12 210 LEU A C 1
ATOM 1528 O O . LEU A 1 210 ? -1.752 -1.211 -0.829 1.00 82.12 210 LEU A O 1
ATOM 1532 N N . GLU A 1 211 ? -3.583 -0.015 -0.301 1.00 77.19 211 GLU A N 1
ATOM 1533 C CA . GLU A 1 211 ? -3.965 0.340 -1.677 1.00 77.19 211 GLU A CA 1
ATOM 1534 C C . GLU A 1 211 ? -2.890 1.193 -2.360 1.00 77.19 211 GLU A C 1
ATOM 1536 O O . GLU A 1 211 ? -2.453 0.846 -3.451 1.00 77.19 211 GLU A O 1
ATOM 1541 N N . PHE A 1 212 ? -2.376 2.215 -1.673 1.00 75.19 212 PHE A N 1
ATOM 1542 C CA . PHE A 1 212 ? -1.248 3.027 -2.136 1.00 75.19 212 PHE A CA 1
ATOM 1543 C C . PHE A 1 212 ? -0.021 2.166 -2.492 1.00 75.19 212 PHE A C 1
ATOM 1545 O O . PHE A 1 212 ? 0.592 2.325 -3.543 1.00 75.19 212 PHE A O 1
ATOM 1552 N N . VAL A 1 213 ? 0.321 1.178 -1.659 1.00 74.62 213 VAL A N 1
ATOM 1553 C CA . VAL A 1 213 ? 1.425 0.252 -1.970 1.00 74.62 213 VAL A CA 1
ATOM 1554 C C . VAL A 1 213 ? 1.120 -0.628 -3.193 1.00 74.62 213 VAL A C 1
ATOM 1556 O O . VAL A 1 213 ? 2.039 -1.055 -3.891 1.00 74.62 213 VAL A O 1
ATOM 1559 N N . TYR A 1 214 ? -0.152 -0.897 -3.487 1.00 71.56 214 TYR A N 1
ATOM 1560 C CA . TYR A 1 214 ? -0.556 -1.662 -4.665 1.00 71.56 214 TYR A CA 1
ATOM 1561 C C . TYR A 1 214 ? -0.483 -0.872 -5.970 1.00 71.56 214 TYR A C 1
ATOM 1563 O O . TYR A 1 214 ? -0.330 -1.488 -7.026 1.00 71.56 214 TYR A O 1
ATOM 1571 N N . GLU A 1 215 ? -0.510 0.459 -5.927 1.00 68.31 215 GLU A N 1
ATOM 1572 C CA . GLU A 1 215 ? -0.304 1.285 -7.121 1.00 68.31 215 GLU A CA 1
ATOM 1573 C C . GLU A 1 215 ? 1.079 1.050 -7.740 1.00 68.31 215 GLU A C 1
ATOM 1575 O O . GLU A 1 215 ? 1.200 0.997 -8.963 1.00 68.31 215 GLU A O 1
ATOM 1580 N N . PHE A 1 216 ? 2.101 0.740 -6.934 1.00 64.62 216 PHE A N 1
ATOM 1581 C CA . PHE A 1 216 ? 3.416 0.354 -7.458 1.00 64.62 216 PHE A CA 1
ATOM 1582 C C . PHE A 1 216 ? 3.383 -0.918 -8.309 1.00 64.62 216 PHE A C 1
ATOM 1584 O O . PHE A 1 216 ? 4.245 -1.086 -9.166 1.00 64.62 216 PHE A O 1
ATOM 1591 N N . PHE A 1 217 ? 2.401 -1.813 -8.136 1.00 63.31 217 PHE A N 1
ATOM 1592 C CA . PHE A 1 217 ? 2.250 -2.964 -9.034 1.00 63.31 217 PHE A CA 1
ATOM 1593 C C . PHE A 1 217 ? 1.725 -2.569 -10.407 1.00 63.31 217 PHE A C 1
ATOM 1595 O O . PHE A 1 217 ? 2.112 -3.187 -11.397 1.00 63.31 217 PHE A O 1
ATOM 1602 N N . ILE A 1 218 ? 0.851 -1.561 -10.466 1.00 64.12 218 ILE A N 1
ATOM 1603 C CA . ILE A 1 218 ? 0.375 -0.998 -11.733 1.00 64.12 218 ILE A CA 1
ATOM 1604 C C . ILE A 1 218 ? 1.559 -0.354 -12.441 1.00 64.12 218 ILE A C 1
ATOM 1606 O O . ILE A 1 218 ? 1.861 -0.727 -13.570 1.00 64.12 218 ILE A O 1
ATOM 1610 N N . GLN A 1 219 ? 2.293 0.505 -11.732 1.00 64.50 219 GLN A N 1
ATOM 1611 C CA . GLN A 1 219 ? 3.464 1.157 -12.301 1.00 64.50 219 GLN A CA 1
ATOM 1612 C C . GLN A 1 219 ? 4.532 0.116 -12.706 1.00 64.50 219 GLN A C 1
ATOM 1614 O O . GLN A 1 219 ? 5.151 0.241 -13.753 1.00 64.50 219 GLN A O 1
ATOM 1619 N N . ALA A 1 220 ? 4.716 -0.979 -11.957 1.00 61.31 220 ALA A N 1
ATOM 1620 C CA . ALA A 1 220 ? 5.648 -2.044 -12.340 1.00 61.31 220 ALA A CA 1
ATOM 1621 C C . ALA A 1 220 ? 5.271 -2.735 -13.664 1.00 61.31 220 ALA A C 1
ATOM 1623 O O . ALA A 1 220 ? 6.159 -3.186 -14.383 1.00 61.31 220 ALA A O 1
ATOM 1624 N N . ALA A 1 221 ? 3.981 -2.832 -14.002 1.00 61.94 221 ALA A N 1
ATOM 1625 C CA . ALA A 1 221 ? 3.558 -3.361 -15.297 1.00 61.94 221 ALA A CA 1
ATOM 1626 C C . ALA A 1 221 ? 3.905 -2.401 -16.444 1.00 61.94 221 ALA A C 1
ATOM 1628 O O . ALA A 1 221 ? 4.385 -2.868 -17.474 1.00 61.94 221 ALA A O 1
ATOM 1629 N N . ASP A 1 222 ? 3.760 -1.091 -16.230 1.00 65.00 222 ASP A N 1
ATOM 1630 C CA . ASP A 1 222 ? 4.188 -0.059 -17.186 1.00 65.00 222 ASP A CA 1
ATOM 1631 C C . ASP A 1 222 ? 5.713 -0.098 -17.407 1.00 65.00 222 ASP A C 1
ATOM 1633 O O . ASP A 1 222 ? 6.214 0.062 -18.513 1.00 65.00 222 ASP A O 1
ATOM 1637 N N . VAL A 1 223 ? 6.482 -0.409 -16.366 1.00 61.53 223 VAL A N 1
ATOM 1638 C CA . VAL A 1 223 ? 7.941 -0.582 -16.465 1.00 61.53 223 VAL A CA 1
ATOM 1639 C C . VAL A 1 223 ? 8.321 -1.830 -17.256 1.00 61.53 223 VAL A C 1
ATOM 1641 O O . VAL A 1 223 ? 9.338 -1.846 -17.950 1.00 61.53 223 VAL A O 1
ATOM 1644 N N . LEU A 1 224 ? 7.523 -2.896 -17.154 1.00 63.72 224 LEU A N 1
ATOM 1645 C CA . LEU A 1 224 ? 7.737 -4.102 -17.948 1.00 63.72 224 LEU A CA 1
ATOM 1646 C C . LEU A 1 224 ? 7.484 -3.856 -19.443 1.00 63.72 224 LEU A C 1
ATOM 1648 O O . LEU A 1 224 ? 8.108 -4.540 -20.254 1.00 63.72 224 LEU A O 1
ATOM 1652 N N . ASP A 1 225 ? 6.659 -2.871 -19.814 1.00 64.25 225 ASP A N 1
ATOM 1653 C CA . ASP A 1 225 ? 6.562 -2.401 -21.205 1.00 64.25 225 ASP A CA 1
ATOM 1654 C C . ASP A 1 225 ? 7.882 -1.775 -21.691 1.00 64.25 225 ASP A C 1
ATOM 1656 O O . ASP A 1 225 ? 8.308 -2.016 -22.822 1.00 64.25 225 ASP A O 1
ATOM 1660 N N . ASP A 1 226 ? 8.591 -1.059 -20.815 1.00 66.56 226 ASP A N 1
ATOM 1661 C CA . ASP A 1 226 ? 9.880 -0.414 -21.112 1.00 66.56 226 ASP A CA 1
ATOM 1662 C C . ASP A 1 226 ? 11.095 -1.340 -20.926 1.00 66.56 226 ASP A C 1
ATOM 1664 O O . ASP A 1 226 ? 12.257 -0.932 -21.053 1.00 66.56 226 ASP A O 1
ATOM 1668 N N . LEU A 1 227 ? 10.858 -2.621 -20.649 1.00 65.69 227 LEU A N 1
ATOM 1669 C CA . LEU A 1 227 ? 11.904 -3.573 -20.307 1.00 65.69 227 LEU A CA 1
ATOM 1670 C C . LEU A 1 227 ? 12.940 -3.765 -21.420 1.00 65.69 227 LEU A C 1
ATOM 1672 O O . LEU A 1 227 ? 14.111 -3.994 -21.125 1.00 65.69 227 LEU A O 1
ATOM 1676 N N . GLU A 1 228 ? 12.540 -3.672 -22.691 1.00 63.44 228 GLU A N 1
ATOM 1677 C CA . GLU A 1 228 ? 13.477 -3.754 -23.820 1.00 63.44 228 GLU A CA 1
ATOM 1678 C C . GLU A 1 228 ? 14.527 -2.636 -23.745 1.00 63.44 228 GLU A C 1
ATOM 1680 O O . GLU A 1 228 ? 15.719 -2.896 -23.911 1.00 63.44 228 GLU A O 1
ATOM 1685 N N . PHE A 1 229 ? 14.099 -1.422 -23.389 1.00 67.69 229 PHE A N 1
ATOM 1686 C CA . PHE A 1 229 ? 14.986 -0.280 -23.196 1.00 67.69 229 PHE A CA 1
ATOM 1687 C C . PHE A 1 229 ? 15.872 -0.462 -21.958 1.00 67.69 229 PHE A C 1
ATOM 1689 O O . PHE A 1 229 ? 17.089 -0.313 -22.048 1.00 67.69 229 PHE A O 1
ATOM 1696 N N . ILE A 1 230 ? 15.296 -0.862 -20.819 1.00 67.25 230 ILE A N 1
ATOM 1697 C CA . ILE A 1 230 ? 16.049 -1.087 -19.571 1.00 67.25 230 ILE A CA 1
ATOM 1698 C C . ILE A 1 230 ? 17.080 -2.215 -19.731 1.00 67.25 230 ILE A C 1
ATOM 1700 O O . ILE A 1 230 ? 18.186 -2.122 -19.198 1.00 67.25 230 ILE A O 1
ATOM 1704 N N . ALA A 1 231 ? 16.753 -3.273 -20.475 1.00 64.69 231 ALA A N 1
ATOM 1705 C CA . ALA A 1 231 ? 17.675 -4.369 -20.757 1.00 64.69 231 ALA A CA 1
ATOM 1706 C C . ALA A 1 231 ? 18.878 -3.918 -21.603 1.00 64.69 231 ALA A C 1
ATOM 1708 O O . ALA A 1 231 ? 19.966 -4.482 -21.473 1.00 64.69 231 ALA A O 1
ATOM 1709 N N . GLU A 1 232 ? 18.693 -2.903 -22.449 1.00 66.19 232 GLU A N 1
ATOM 1710 C CA . GLU A 1 232 ? 19.741 -2.338 -23.296 1.00 66.19 232 GLU A CA 1
ATOM 1711 C C . GLU A 1 232 ? 20.625 -1.336 -22.538 1.00 66.19 232 GLU A C 1
ATOM 1713 O O . GLU A 1 232 ? 21.856 -1.395 -22.609 1.00 66.19 232 GLU A O 1
ATOM 1718 N N . THR A 1 233 ? 20.011 -0.417 -21.794 1.00 68.75 233 THR A N 1
ATOM 1719 C CA . THR A 1 233 ? 20.708 0.701 -21.141 1.00 68.75 233 THR A CA 1
ATOM 1720 C C . THR A 1 233 ? 21.160 0.388 -19.715 1.00 68.75 233 THR A C 1
ATOM 1722 O O . THR A 1 233 ? 22.030 1.077 -19.179 1.00 68.75 233 THR A O 1
ATOM 1725 N N . GLY A 1 234 ? 20.579 -0.638 -19.090 1.00 69.44 234 GLY A N 1
ATOM 1726 C CA . GLY A 1 234 ? 20.726 -0.972 -17.672 1.00 69.44 234 GLY A CA 1
ATOM 1727 C C . GLY A 1 234 ? 19.840 -0.138 -16.738 1.00 69.44 234 GLY A C 1
ATOM 1728 O O . GLY A 1 234 ? 19.690 -0.497 -15.567 1.00 69.44 234 GLY A O 1
ATOM 1729 N N . SER A 1 235 ? 19.241 0.953 -17.229 1.00 75.50 235 SER A N 1
ATOM 1730 C CA . SER A 1 235 ? 18.382 1.833 -16.433 1.00 75.50 235 SER A CA 1
ATOM 1731 C C . SER A 1 235 ? 17.471 2.727 -17.278 1.00 75.50 235 SER A C 1
ATOM 1733 O O . SER A 1 235 ? 17.880 3.212 -18.335 1.00 75.50 235 SER A O 1
ATOM 1735 N N . ALA A 1 236 ? 16.286 3.038 -16.759 1.00 74.25 236 ALA A N 1
ATOM 1736 C CA . ALA A 1 236 ? 15.398 4.078 -17.274 1.00 74.25 236 ALA A CA 1
ATOM 1737 C C . ALA A 1 236 ? 15.232 5.197 -16.237 1.00 74.25 236 ALA A C 1
ATOM 1739 O O . ALA A 1 236 ? 15.225 4.935 -15.036 1.00 74.25 236 ALA A O 1
ATOM 1740 N N . GLU A 1 237 ? 15.115 6.440 -16.699 1.00 80.56 237 GLU A N 1
ATOM 1741 C CA . GLU A 1 237 ? 14.877 7.612 -15.853 1.00 80.56 237 GLU A CA 1
ATOM 1742 C C . GLU A 1 237 ? 13.771 8.461 -16.478 1.00 80.56 237 GLU A C 1
ATOM 1744 O O . GLU A 1 237 ? 13.786 8.705 -17.689 1.00 80.56 237 GLU A O 1
ATOM 1749 N N . ALA A 1 238 ? 12.852 8.949 -15.651 1.00 75.62 238 ALA A N 1
ATOM 1750 C CA . ALA A 1 238 ? 11.806 9.871 -16.064 1.00 75.62 238 ALA A CA 1
ATOM 1751 C C . ALA A 1 238 ? 11.697 11.040 -15.078 1.00 75.62 238 ALA A C 1
ATOM 1753 O O . ALA A 1 238 ? 11.922 10.909 -13.871 1.00 75.62 238 ALA A O 1
ATOM 1754 N N . ALA A 1 239 ? 11.400 12.221 -15.620 1.00 78.75 239 ALA A N 1
ATOM 1755 C CA . ALA A 1 239 ? 11.065 13.379 -14.806 1.00 78.75 239 ALA A CA 1
ATOM 1756 C C . ALA A 1 239 ? 9.630 13.223 -14.297 1.00 78.75 239 ALA A C 1
ATOM 1758 O O . ALA A 1 239 ? 8.739 12.884 -15.074 1.00 78.75 239 ALA A O 1
ATOM 1759 N N . CYS A 1 240 ? 9.429 13.491 -13.011 1.00 80.94 240 CYS A N 1
ATOM 1760 C CA . CYS A 1 240 ? 8.099 13.510 -12.410 1.00 80.94 240 CYS A CA 1
ATOM 1761 C C . CYS A 1 240 ? 7.402 14.847 -12.696 1.00 80.94 240 CYS A C 1
ATOM 1763 O O . CYS A 1 240 ? 8.016 15.767 -13.244 1.00 80.94 240 CYS A O 1
ATOM 1765 N N . ASP A 1 241 ? 6.143 14.995 -12.287 1.00 78.75 241 ASP A N 1
ATOM 1766 C CA . ASP A 1 241 ? 5.416 16.238 -12.526 1.00 78.75 241 ASP A CA 1
ATOM 1767 C C . ASP A 1 241 ? 6.082 17.427 -11.818 1.00 78.75 241 ASP A C 1
ATOM 1769 O O . ASP A 1 241 ? 6.618 17.336 -10.709 1.00 78.75 241 ASP A O 1
ATOM 1773 N N . MET A 1 242 ? 6.014 18.597 -12.451 1.00 83.44 242 MET A N 1
ATOM 1774 C CA . MET A 1 242 ? 6.399 19.846 -11.802 1.00 83.44 242 MET A CA 1
ATOM 1775 C C . MET A 1 242 ? 5.294 20.329 -10.869 1.00 83.44 242 MET A C 1
ATOM 1777 O O . MET A 1 242 ? 4.117 20.353 -11.232 1.00 83.44 242 MET A O 1
ATOM 1781 N N . PHE A 1 243 ? 5.673 20.862 -9.708 1.00 73.31 243 PHE A N 1
ATOM 1782 C CA . PHE A 1 243 ? 4.704 21.553 -8.865 1.00 73.31 243 PHE A CA 1
ATOM 1783 C C . PHE A 1 243 ? 4.122 22.782 -9.585 1.00 73.31 243 PHE A C 1
ATOM 1785 O O . PHE A 1 243 ? 4.840 23.696 -10.002 1.00 73.31 243 PHE A O 1
ATOM 1792 N N . THR A 1 244 ? 2.793 22.858 -9.670 1.00 71.81 244 THR A N 1
ATOM 1793 C CA . THR A 1 244 ? 2.079 24.015 -10.243 1.00 71.81 244 THR A CA 1
ATOM 1794 C C . THR A 1 244 ? 2.030 25.223 -9.291 1.00 71.81 244 THR A C 1
ATOM 1796 O O . THR A 1 244 ? 1.775 26.357 -9.709 1.00 71.81 244 THR A O 1
ATOM 1799 N N . LEU A 1 245 ? 2.329 25.000 -8.009 1.00 71.31 245 LEU A N 1
ATOM 1800 C CA . LEU A 1 245 ? 2.498 25.990 -6.941 1.00 71.31 245 LEU A CA 1
ATOM 1801 C C . LEU A 1 245 ? 3.896 25.840 -6.309 1.00 71.31 245 LEU A C 1
ATOM 1803 O O . LEU A 1 245 ? 4.601 24.891 -6.627 1.00 71.31 245 LEU A O 1
ATOM 1807 N N . PRO A 1 246 ? 4.358 26.749 -5.428 1.00 71.25 246 PRO A N 1
ATOM 1808 C CA .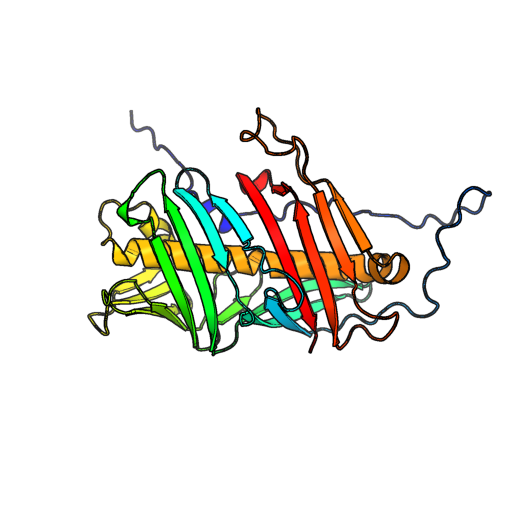 PRO A 1 246 ? 5.598 26.506 -4.696 1.00 71.25 246 PRO A CA 1
ATOM 1809 C C . PRO A 1 246 ? 5.496 25.184 -3.921 1.00 71.25 246 PRO A C 1
ATOM 1811 O O . PRO A 1 246 ? 4.645 25.068 -3.038 1.00 71.25 246 PRO A O 1
ATOM 1814 N N . GLY A 1 247 ? 6.335 24.208 -4.280 1.00 65.94 247 GLY A N 1
ATOM 1815 C CA . GLY A 1 247 ? 6.395 22.908 -3.613 1.00 65.94 247 GLY A CA 1
ATOM 1816 C C . GLY A 1 247 ? 6.827 23.020 -2.144 1.00 65.94 247 GLY A C 1
ATOM 1817 O O . GLY A 1 247 ? 7.250 24.097 -1.697 1.00 65.94 247 GLY A O 1
ATOM 1818 N N . PRO A 1 248 ? 6.723 21.927 -1.367 1.00 72.12 248 PRO A N 1
ATOM 1819 C CA . PRO A 1 248 ? 7.121 21.934 0.035 1.00 72.12 248 PRO A CA 1
ATOM 1820 C C . PRO A 1 248 ? 8.598 22.325 0.211 1.00 72.12 248 PRO A C 1
ATOM 1822 O O . PRO A 1 248 ? 9.439 22.111 -0.665 1.00 72.12 248 PRO A O 1
ATOM 1825 N N . GLU A 1 249 ? 8.930 22.933 1.353 1.00 74.12 249 GLU A N 1
ATOM 1826 C CA . GLU A 1 249 ? 10.294 23.404 1.609 1.00 74.12 249 GLU A CA 1
ATOM 1827 C C . GLU A 1 249 ? 11.296 22.239 1.566 1.00 74.12 249 GLU A C 1
ATOM 1829 O O . GLU A 1 249 ? 11.109 21.209 2.212 1.00 74.12 249 GLU A O 1
ATOM 1834 N N . GLY A 1 250 ? 12.378 22.412 0.803 1.00 74.12 250 GLY A N 1
ATOM 1835 C CA . GLY A 1 250 ? 13.409 21.385 0.644 1.00 74.12 250 GLY A CA 1
ATOM 1836 C C . GLY A 1 250 ? 13.046 20.248 -0.316 1.00 74.12 250 GLY A C 1
ATOM 1837 O O . GLY A 1 250 ? 13.742 19.237 -0.306 1.00 74.12 250 GLY A O 1
ATOM 1838 N N . VAL A 1 251 ? 11.988 20.396 -1.118 1.00 78.12 251 VAL A N 1
ATOM 1839 C CA . VAL A 1 251 ? 11.641 19.501 -2.235 1.00 78.12 251 VAL A CA 1
ATOM 1840 C C . VAL A 1 251 ? 12.119 20.117 -3.555 1.00 78.12 251 VAL A C 1
ATOM 1842 O O . VAL A 1 251 ? 12.053 21.339 -3.733 1.00 78.12 251 VAL A O 1
ATOM 1845 N N . LEU A 1 252 ? 12.616 19.294 -4.479 1.00 79.94 252 LEU A N 1
ATOM 1846 C CA . LEU A 1 252 ? 12.919 19.716 -5.847 1.00 79.94 252 LEU A CA 1
ATOM 1847 C C . LEU A 1 252 ? 11.650 20.219 -6.574 1.00 79.94 252 LEU A C 1
ATOM 1849 O O . LEU A 1 252 ? 10.571 19.673 -6.368 1.00 79.94 252 LEU A O 1
ATOM 1853 N N . PRO A 1 253 ? 11.747 21.251 -7.438 1.00 80.19 253 PRO A N 1
ATOM 1854 C CA . PRO A 1 253 ? 10.602 21.725 -8.229 1.00 80.19 253 PRO A CA 1
ATOM 1855 C C . PRO A 1 253 ? 10.062 20.701 -9.237 1.00 80.19 253 PRO A C 1
ATOM 1857 O O . PRO A 1 253 ? 8.887 20.759 -9.586 1.00 80.19 253 PRO A O 1
ATOM 1860 N N . GLU A 1 254 ? 10.943 19.821 -9.707 1.00 84.50 254 GLU A N 1
ATOM 1861 C CA . GLU A 1 254 ? 10.685 18.705 -10.613 1.00 84.50 254 GLU A CA 1
ATOM 1862 C C . GLU A 1 254 ? 11.518 17.533 -10.086 1.00 84.50 254 GLU A C 1
ATOM 1864 O O . GLU A 1 254 ? 12.740 17.662 -9.930 1.00 84.50 254 GLU A O 1
ATOM 1869 N N . GLY A 1 255 ? 10.843 16.452 -9.708 1.00 83.50 255 GLY A N 1
ATOM 1870 C CA . GLY A 1 255 ? 11.474 15.242 -9.193 1.00 83.50 255 GLY A CA 1
ATOM 1871 C C . GLY A 1 255 ? 11.980 14.324 -10.298 1.00 83.50 255 GLY A C 1
ATOM 1872 O O . GLY A 1 255 ? 11.857 14.614 -11.487 1.00 83.50 255 GLY A O 1
ATOM 1873 N N . MET A 1 256 ? 12.526 13.184 -9.890 1.00 81.00 256 MET A N 1
ATOM 1874 C CA . MET A 1 256 ? 12.943 12.127 -10.805 1.00 81.00 256 MET A CA 1
ATOM 1875 C C . MET A 1 256 ? 12.596 10.761 -10.232 1.00 81.00 256 MET A C 1
ATOM 1877 O O . MET A 1 256 ? 12.808 10.503 -9.041 1.00 81.00 256 MET A O 1
ATOM 1881 N N . GLU A 1 257 ? 12.131 9.885 -11.107 1.00 78.50 257 GLU A N 1
ATOM 1882 C CA . GLU A 1 257 ? 12.091 8.453 -10.878 1.00 78.50 257 GLU A CA 1
ATOM 1883 C C . GLU A 1 257 ? 13.169 7.767 -11.718 1.00 78.50 257 GLU A C 1
ATOM 1885 O O . GLU A 1 257 ? 13.452 8.166 -12.852 1.00 78.50 257 GLU A O 1
ATOM 1890 N N . SER A 1 258 ? 13.808 6.752 -11.145 1.00 77.38 258 SER A N 1
ATOM 1891 C CA . SER A 1 258 ? 14.782 5.936 -11.855 1.00 77.38 258 SER A CA 1
ATOM 1892 C C . SER A 1 258 ? 14.595 4.466 -11.546 1.00 77.38 258 SER A C 1
ATOM 1894 O O . SER A 1 258 ? 14.330 4.071 -10.411 1.00 77.38 258 SER A O 1
ATOM 1896 N N . ILE A 1 259 ? 14.758 3.648 -12.576 1.00 77.25 259 ILE A N 1
ATOM 1897 C CA . ILE A 1 259 ? 14.660 2.200 -12.497 1.00 77.25 259 ILE A CA 1
ATOM 1898 C C . ILE A 1 259 ? 15.961 1.626 -12.996 1.00 77.25 259 ILE A C 1
ATOM 1900 O O . ILE A 1 259 ? 16.389 1.918 -14.109 1.00 77.25 259 ILE A O 1
ATOM 1904 N N . THR A 1 260 ? 16.600 0.809 -12.173 1.00 76.75 260 THR A N 1
ATOM 1905 C CA . THR A 1 260 ? 17.881 0.185 -12.487 1.00 76.75 260 THR A CA 1
ATOM 1906 C C . THR A 1 260 ? 17.733 -1.322 -12.441 1.00 76.75 260 THR A C 1
ATOM 1908 O O . THR A 1 260 ? 17.348 -1.890 -11.420 1.00 76.75 260 THR A O 1
ATOM 1911 N N . TRP A 1 261 ? 18.081 -1.991 -13.536 1.00 75.56 261 TRP A N 1
ATOM 1912 C CA . TRP A 1 261 ? 18.163 -3.443 -13.549 1.00 75.56 261 TRP A CA 1
ATOM 1913 C C . TRP A 1 261 ? 19.488 -3.885 -12.929 1.00 75.56 261 TRP A C 1
ATOM 1915 O O .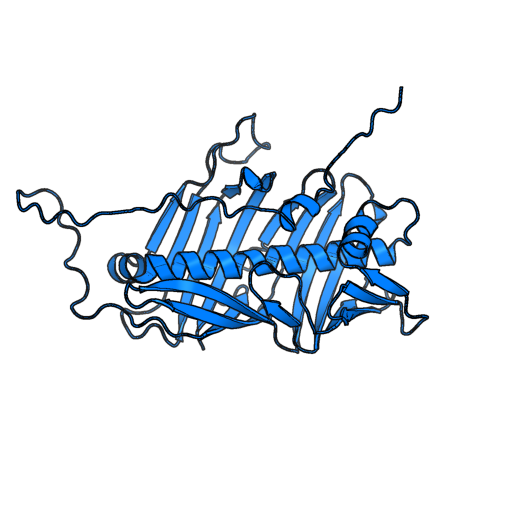 TRP A 1 261 ? 20.567 -3.606 -13.451 1.00 75.56 261 TRP A O 1
ATOM 1925 N N . LEU A 1 262 ? 19.417 -4.593 -11.802 1.00 73.25 262 LEU A N 1
ATOM 1926 C CA . LEU A 1 262 ? 20.598 -5.114 -11.108 1.00 73.25 262 LEU A CA 1
ATOM 1927 C C . LEU A 1 262 ? 21.043 -6.494 -11.628 1.00 73.25 262 LEU A C 1
ATOM 1929 O O . LEU A 1 262 ? 22.035 -7.052 -11.148 1.00 73.25 262 LEU A O 1
ATOM 1933 N N . GLY A 1 263 ? 20.312 -7.074 -12.585 1.00 63.81 263 GLY A N 1
ATOM 1934 C CA . GLY A 1 263 ? 20.635 -8.359 -13.197 1.00 63.81 263 GLY A CA 1
ATOM 1935 C C . GLY A 1 263 ? 21.776 -8.257 -14.210 1.00 63.81 263 GLY A C 1
ATOM 1936 O O . GLY A 1 263 ? 21.912 -7.293 -14.957 1.00 63.81 263 GLY A O 1
ATOM 1937 N N . ALA A 1 264 ? 22.630 -9.280 -14.254 1.00 52.47 264 ALA A N 1
ATOM 1938 C CA . ALA A 1 264 ? 23.786 -9.319 -15.145 1.00 52.47 264 ALA A CA 1
ATOM 1939 C C . ALA A 1 264 ? 23.420 -9.879 -16.535 1.00 52.47 264 ALA A C 1
ATOM 1941 O O . ALA A 1 264 ? 23.808 -11.001 -16.857 1.00 52.47 264 ALA A O 1
ATOM 1942 N N . GLY A 1 265 ? 22.681 -9.111 -17.347 1.00 51.09 265 GLY A N 1
ATOM 1943 C CA . GLY A 1 265 ? 22.538 -9.336 -18.799 1.00 51.09 265 GLY A CA 1
ATOM 1944 C C . GLY A 1 265 ? 22.054 -10.734 -19.218 1.00 51.09 265 GLY A C 1
ATOM 1945 O O . GLY A 1 265 ? 22.526 -11.268 -20.224 1.00 51.09 265 GLY A O 1
ATOM 1946 N N . GLY A 1 266 ? 21.186 -11.353 -18.411 1.00 55.16 266 GLY A N 1
ATOM 1947 C CA . GLY A 1 266 ? 20.655 -12.706 -18.600 1.00 55.16 266 GLY A CA 1
ATOM 1948 C C . GLY A 1 266 ? 19.126 -12.737 -18.678 1.00 55.16 266 GLY A C 1
ATOM 1949 O O . GLY A 1 266 ? 18.502 -11.721 -18.960 1.00 55.16 266 GLY A O 1
ATOM 1950 N N . ASP A 1 267 ? 18.538 -13.913 -18.437 1.00 58.81 267 ASP A N 1
ATOM 1951 C CA . ASP A 1 267 ? 17.082 -14.085 -18.322 1.00 58.81 267 ASP A CA 1
ATOM 1952 C C . ASP A 1 267 ? 16.510 -13.166 -17.225 1.00 58.81 267 ASP A C 1
ATOM 1954 O O . ASP A 1 267 ? 17.169 -12.923 -16.208 1.00 58.81 267 ASP A O 1
ATOM 1958 N N . ILE A 1 268 ? 15.300 -12.644 -17.432 1.00 61.19 268 ILE A N 1
ATOM 1959 C CA . ILE A 1 268 ? 14.655 -11.746 -16.464 1.00 61.19 268 ILE A CA 1
ATOM 1960 C C . ILE A 1 268 ? 14.184 -12.495 -15.213 1.00 61.19 268 ILE A C 1
ATOM 1962 O O . ILE A 1 268 ? 14.002 -11.902 -14.149 1.00 61.19 268 ILE A O 1
ATOM 1966 N N . ASP A 1 269 ? 14.029 -13.811 -15.312 1.00 59.38 269 ASP A N 1
ATOM 1967 C CA . ASP A 1 269 ? 13.730 -14.675 -14.176 1.00 59.38 269 ASP A CA 1
ATOM 1968 C C . ASP A 1 269 ? 14.842 -14.585 -13.116 1.00 59.38 269 ASP A C 1
ATOM 1970 O O . ASP A 1 269 ? 16.022 -14.803 -13.401 1.00 59.38 269 ASP A O 1
ATOM 1974 N N . GLY A 1 270 ? 14.486 -14.249 -11.872 1.00 59.22 270 GLY A N 1
ATOM 1975 C CA . GLY A 1 270 ? 15.463 -14.021 -10.799 1.00 59.22 270 GLY A CA 1
ATOM 1976 C C . GLY A 1 270 ? 16.021 -12.596 -10.727 1.00 59.22 270 GLY A C 1
ATOM 1977 O O . GLY A 1 270 ? 16.837 -12.317 -9.844 1.00 59.22 270 GLY A O 1
ATOM 1978 N N . SER A 1 271 ? 15.657 -11.707 -11.659 1.00 67.50 271 SER A N 1
ATOM 1979 C CA . SER A 1 271 ? 16.200 -10.347 -11.712 1.00 67.50 271 SER A CA 1
ATOM 1980 C C . SER A 1 271 ? 15.635 -9.444 -10.621 1.00 67.50 271 SER A C 1
ATOM 1982 O O . SER A 1 271 ? 14.473 -9.560 -10.236 1.00 67.50 271 SER A O 1
ATOM 1984 N N . ILE A 1 272 ? 16.483 -8.520 -10.166 1.00 70.50 272 ILE A N 1
ATOM 1985 C CA . ILE A 1 272 ? 16.140 -7.462 -9.216 1.00 70.50 272 ILE A CA 1
ATOM 1986 C C . ILE A 1 272 ? 16.120 -6.135 -9.973 1.00 70.50 272 ILE A C 1
ATOM 1988 O O . ILE A 1 272 ? 17.071 -5.831 -10.701 1.00 70.50 272 ILE A O 1
ATOM 1992 N N . PHE A 1 273 ? 15.066 -5.355 -9.775 1.00 72.75 273 PHE A N 1
ATOM 1993 C CA . PHE A 1 273 ? 14.956 -3.982 -10.249 1.00 72.75 273 PHE A CA 1
ATOM 1994 C C . PHE A 1 273 ? 14.899 -3.043 -9.051 1.00 72.75 273 PHE A C 1
ATOM 1996 O O . PHE A 1 273 ? 14.067 -3.227 -8.165 1.00 72.75 273 PHE A O 1
ATOM 2003 N N . ASP A 1 274 ? 15.779 -2.049 -9.040 1.00 75.62 274 ASP A N 1
ATOM 2004 C CA . ASP A 1 274 ? 15.767 -0.954 -8.078 1.00 75.62 274 ASP A CA 1
ATOM 2005 C C . ASP A 1 274 ? 14.950 0.189 -8.657 1.00 75.62 274 ASP A C 1
ATOM 2007 O O . ASP A 1 274 ? 15.336 0.743 -9.681 1.00 75.62 274 ASP A O 1
ATOM 2011 N N . TRP A 1 275 ? 13.863 0.565 -7.993 1.00 77.00 275 TRP A N 1
ATOM 2012 C CA . TRP A 1 275 ? 13.046 1.714 -8.351 1.00 77.00 275 TRP A CA 1
ATOM 2013 C C . TRP A 1 275 ? 13.176 2.813 -7.308 1.00 77.00 275 TRP A C 1
ATOM 2015 O O . TRP A 1 275 ? 12.678 2.701 -6.186 1.00 77.00 275 TRP A O 1
ATOM 2025 N N . GLN A 1 276 ? 13.880 3.877 -7.666 1.00 77.81 276 GLN A N 1
ATOM 2026 C CA . GLN A 1 276 ? 14.158 5.002 -6.797 1.00 77.81 276 GLN A CA 1
ATOM 2027 C C . GLN A 1 276 ? 13.296 6.214 -7.158 1.00 77.81 276 GLN A C 1
ATOM 2029 O O . GLN A 1 276 ? 13.264 6.651 -8.304 1.00 77.81 276 GLN A O 1
ATOM 2034 N N . PHE A 1 277 ? 12.686 6.820 -6.141 1.00 75.06 277 PHE A N 1
ATOM 2035 C CA . PHE A 1 277 ? 11.934 8.068 -6.239 1.00 75.06 277 PHE A CA 1
ATOM 2036 C C . PHE A 1 277 ? 12.670 9.180 -5.493 1.00 75.06 277 PHE A C 1
ATOM 2038 O O . PHE A 1 277 ? 12.890 9.099 -4.277 1.00 75.06 277 PHE A O 1
ATOM 2045 N N . THR A 1 278 ? 13.032 10.239 -6.215 1.00 80.62 278 THR A N 1
ATOM 2046 C CA . THR A 1 278 ? 13.667 11.438 -5.663 1.00 80.62 278 THR A CA 1
ATOM 2047 C C . THR A 1 278 ? 12.745 12.631 -5.855 1.00 80.62 278 THR A C 1
ATOM 2049 O O . THR A 1 278 ? 12.698 13.214 -6.935 1.00 80.62 278 THR A O 1
ATOM 2052 N N . ASP A 1 279 ? 12.038 13.007 -4.786 1.00 77.56 279 ASP A N 1
ATOM 2053 C CA . ASP A 1 279 ? 11.104 14.142 -4.778 1.00 77.56 279 ASP A CA 1
ATOM 2054 C C . ASP A 1 279 ? 10.051 14.054 -5.895 1.00 77.56 279 ASP A C 1
ATOM 2056 O O . ASP A 1 279 ? 9.696 15.060 -6.505 1.00 77.56 279 ASP A O 1
ATOM 2060 N N . CYS A 1 280 ? 9.574 12.841 -6.176 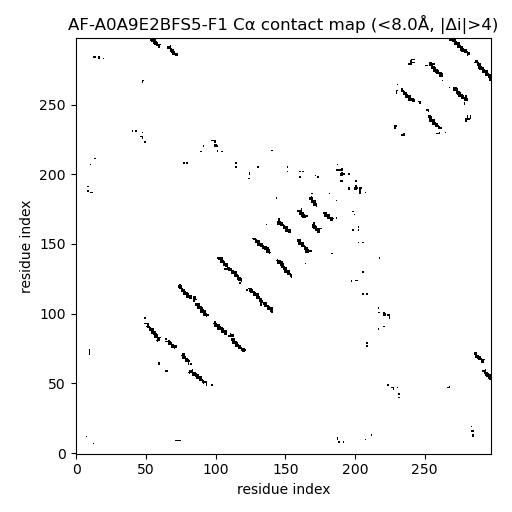1.00 74.50 280 CYS A N 1
ATOM 2061 C CA . CYS A 1 280 ? 8.719 12.569 -7.320 1.00 74.50 280 CYS A CA 1
ATOM 2062 C C . CYS A 1 280 ? 7.279 12.997 -7.028 1.00 74.50 280 CYS A C 1
ATOM 2064 O O . CYS A 1 280 ? 6.613 12.402 -6.185 1.00 74.50 280 CYS A O 1
ATOM 2066 N N . TRP A 1 281 ? 6.835 14.077 -7.666 1.00 77.31 281 TRP A N 1
ATOM 2067 C CA . TRP A 1 281 ? 5.479 14.600 -7.539 1.00 77.31 281 TRP A CA 1
ATOM 2068 C C . TRP A 1 281 ? 4.576 13.995 -8.615 1.00 77.31 281 TRP A C 1
ATOM 2070 O O . TRP A 1 281 ? 4.971 13.943 -9.778 1.00 77.31 281 TRP A O 1
ATOM 2080 N N . PHE A 1 282 ? 3.374 13.582 -8.217 1.00 71.50 282 PHE A N 1
ATOM 2081 C CA . PHE A 1 282 ? 2.322 13.095 -9.105 1.00 71.50 282 PHE A CA 1
ATOM 2082 C C . PHE A 1 282 ? 1.111 14.027 -8.990 1.00 71.50 282 PHE A C 1
ATOM 2084 O O . PHE A 1 282 ? 0.450 14.082 -7.949 1.00 71.50 282 PHE A O 1
ATOM 2091 N N . GLU A 1 283 ? 0.830 14.795 -10.050 1.00 67.75 283 GLU A N 1
ATOM 2092 C CA . GLU A 1 283 ? -0.217 15.826 -10.054 1.00 67.75 283 GLU A CA 1
ATOM 2093 C C . GLU A 1 283 ? -1.614 15.221 -9.873 1.00 67.75 283 GLU A C 1
ATOM 2095 O O . GLU A 1 283 ? -2.446 15.807 -9.183 1.00 67.75 283 GLU A O 1
ATOM 2100 N N . GLU A 1 284 ? -1.868 14.045 -10.451 1.00 63.97 284 GLU A N 1
ATOM 2101 C CA . GLU A 1 284 ? -3.190 13.410 -10.404 1.00 63.97 284 GLU A CA 1
ATOM 2102 C C . GLU A 1 284 ? -3.596 12.947 -8.998 1.00 63.97 284 GLU A C 1
ATOM 2104 O O . GLU A 1 284 ? -4.774 13.043 -8.648 1.00 63.97 284 GLU A O 1
ATOM 2109 N N . GLY A 1 285 ? -2.631 12.490 -8.194 1.00 57.56 285 GLY A N 1
ATOM 2110 C CA . GLY A 1 285 ? -2.848 12.081 -6.802 1.00 57.56 285 GLY A CA 1
ATOM 2111 C C . GLY A 1 285 ? -2.685 13.215 -5.787 1.00 57.56 285 GLY A C 1
ATOM 2112 O O . GLY A 1 285 ? -3.116 13.086 -4.647 1.00 57.56 285 GLY A O 1
ATOM 2113 N N . GLU A 1 286 ? -2.088 14.341 -6.188 1.00 67.94 286 GLU A N 1
ATOM 2114 C CA . GLU A 1 286 ? -1.548 15.355 -5.274 1.00 67.94 286 GLU A CA 1
ATOM 2115 C C . GLU A 1 286 ? -0.539 14.773 -4.257 1.00 67.94 286 GLU A C 1
ATOM 2117 O O . GLU A 1 286 ? -0.516 15.158 -3.082 1.00 67.94 286 GLU A O 1
ATOM 2122 N N . GLU A 1 287 ? 0.331 13.865 -4.710 1.00 69.44 287 GLU A N 1
ATOM 2123 C CA . GLU A 1 287 ? 1.231 13.101 -3.842 1.00 69.44 287 GLU A CA 1
ATOM 2124 C C . GLU A 1 287 ? 2.712 13.284 -4.186 1.00 69.44 287 GLU A C 1
ATOM 2126 O O . GLU A 1 287 ? 3.114 13.393 -5.343 1.00 69.44 287 GLU A O 1
ATOM 2131 N N . LEU A 1 288 ? 3.549 13.309 -3.143 1.00 69.12 288 LEU A N 1
ATOM 2132 C CA . LEU A 1 288 ? 5.005 13.380 -3.254 1.00 69.12 288 LEU A CA 1
ATOM 2133 C C . LEU A 1 288 ? 5.628 12.079 -2.750 1.00 69.12 288 LEU A C 1
ATOM 2135 O O . LEU A 1 288 ? 5.553 11.799 -1.550 1.00 69.12 288 LEU A O 1
ATOM 2139 N N . TYR A 1 289 ? 6.300 11.342 -3.632 1.00 71.12 289 TYR A N 1
ATOM 2140 C CA . TYR A 1 289 ? 6.991 10.098 -3.308 1.00 71.12 289 TYR A CA 1
ATOM 2141 C C . TYR A 1 289 ? 8.491 10.294 -3.144 1.00 71.12 289 TYR A C 1
ATOM 2143 O O . TYR A 1 289 ? 9.175 10.994 -3.900 1.00 71.12 289 TYR A O 1
ATOM 2151 N N . ARG A 1 290 ? 9.015 9.618 -2.124 1.00 68.81 290 ARG A N 1
ATOM 2152 C CA . ARG A 1 290 ? 10.441 9.513 -1.821 1.00 68.81 290 ARG A CA 1
ATOM 2153 C C . ARG A 1 290 ? 10.729 8.108 -1.331 1.00 68.81 290 ARG A C 1
ATOM 2155 O O . ARG A 1 290 ? 10.062 7.649 -0.403 1.00 68.81 290 ARG A O 1
ATOM 2162 N N . GLY A 1 291 ? 11.747 7.464 -1.889 1.00 68.62 291 GLY A N 1
ATOM 2163 C CA . GLY A 1 291 ? 12.165 6.151 -1.411 1.00 68.62 291 GLY A CA 1
ATOM 2164 C C . GLY A 1 291 ? 12.821 5.282 -2.468 1.00 68.62 291 GLY A C 1
ATOM 2165 O O . GLY A 1 291 ? 13.157 5.742 -3.555 1.00 68.62 291 GLY A O 1
ATOM 2166 N N . LEU A 1 292 ? 13.010 4.020 -2.099 1.00 68.56 292 LEU A N 1
ATOM 2167 C CA . LEU A 1 292 ? 13.477 2.950 -2.968 1.00 68.56 292 LEU A CA 1
ATOM 2168 C C . LEU A 1 292 ? 12.545 1.755 -2.777 1.00 68.56 292 LEU A C 1
ATOM 2170 O O . LEU A 1 292 ? 12.280 1.357 -1.641 1.00 68.56 292 LEU A O 1
ATOM 2174 N N . ILE A 1 293 ? 12.104 1.168 -3.879 1.00 67.75 293 ILE A N 1
ATOM 2175 C CA . ILE A 1 293 ? 11.390 -0.101 -3.911 1.00 67.75 293 ILE A CA 1
ATOM 2176 C C . ILE A 1 293 ? 12.223 -1.060 -4.747 1.00 67.75 293 ILE A C 1
ATOM 2178 O O . ILE A 1 293 ? 12.671 -0.708 -5.832 1.00 67.75 293 ILE A O 1
ATOM 2182 N N . GLN A 1 294 ? 12.446 -2.268 -4.242 1.00 67.06 294 GLN A N 1
ATOM 2183 C CA . GLN A 1 294 ? 13.043 -3.331 -5.041 1.00 67.06 294 GLN A CA 1
ATOM 2184 C C . GLN A 1 294 ? 11.951 -4.285 -5.498 1.00 67.06 294 GLN A C 1
ATOM 2186 O O . GLN A 1 294 ? 11.074 -4.626 -4.712 1.00 67.06 294 GLN A O 1
ATOM 2191 N N . LEU A 1 295 ? 12.017 -4.694 -6.761 1.00 65.81 295 LEU A N 1
ATOM 2192 C CA . LEU A 1 295 ? 11.145 -5.691 -7.370 1.00 65.81 295 LEU A CA 1
ATOM 2193 C C . LEU A 1 295 ? 11.996 -6.901 -7.739 1.00 65.81 295 LEU A C 1
ATOM 2195 O O . LEU A 1 295 ? 12.949 -6.773 -8.508 1.00 65.81 295 LEU A O 1
ATOM 2199 N N . VAL A 1 296 ? 11.658 -8.073 -7.201 1.00 64.25 296 VAL A N 1
ATOM 2200 C CA . VAL A 1 296 ? 12.347 -9.334 -7.514 1.00 64.25 296 VAL A CA 1
ATOM 2201 C C . VAL A 1 296 ? 11.373 -10.344 -8.080 1.00 64.25 296 VAL A C 1
ATOM 2203 O O . VAL A 1 296 ? 10.421 -10.710 -7.398 1.00 64.25 296 VAL A O 1
ATOM 2206 N N . ASN A 1 297 ? 11.667 -10.835 -9.282 1.00 60.69 297 ASN A N 1
ATOM 2207 C CA . ASN A 1 297 ? 11.016 -12.019 -9.834 1.00 60.69 297 ASN A CA 1
ATOM 2208 C C . ASN A 1 297 ? 11.713 -13.272 -9.292 1.00 60.69 297 ASN A C 1
ATOM 2210 O O . ASN A 1 297 ? 12.905 -13.423 -9.544 1.00 60.69 297 ASN A O 1
ATOM 2214 N N . TYR A 1 298 ? 11.026 -14.159 -8.568 1.00 51.25 298 TYR A N 1
ATOM 2215 C CA . TYR A 1 298 ? 11.607 -15.398 -8.017 1.00 51.25 298 TYR A CA 1
ATOM 2216 C C . TYR A 1 298 ? 10.827 -16.663 -8.381 1.00 51.25 298 TYR A C 1
ATOM 2218 O O . TYR A 1 298 ? 9.586 -16.592 -8.548 1.00 51.25 298 TYR A O 1
#

Nearest PDB structures (foldseek):
  8tqw-assembly1_Q  TM=2.605E-01  e=1.142E-01  Homo sapiens
  4v7q-assembly1_BX  TM=1.173E-01  e=2.192E-01  Simian rotavirus A strain RRV
  5dm5-assembly1_D  TM=3.247E-01  e=8.846E+00  Yersinia pestis
  2eis-assembly1_A  TM=2.774E-01  e=7.117E+00  Thermus thermophilus HB8
  8p97-assembly1_A  TM=1.320E-01  e=1.553E+00  Bacteroides thetaiotaomicron VPI-5482

Radius of gyration: 20.69 Å; Cα contacts (8 Å, |Δi|>4): 608; chains: 1; bounding box: 56×43×66 Å

pLDDT: mean 70.71, std 20.39, range [20.17, 98.44]

Secondary structure (DSSP, 8-state):
---------TTTTGGG--------------------SSPPPPPPSS-----SEEEEEEE--SSS---EEEEETTTEEEEEE-TEEEEEEEEEEE-TT--EEEEEEEEPTT-EEEEEEEESS-GGG-EEEEEEEEEEEEEETTS---EEEEEEEETTTTEEEEEEEETTEEEEEETT---EEEEHHHHHHTTT-TTS-HHHHHHHHHHHHHHHHHHHHHHHHHHHHTHHHHHHHSEEEEEEEEPSS-PPTT--SEEEEEEEE-S-SS-STT-EEEEEEEEEEETTTTEEEEEEEEEE--